Protein AF-A0A9E1IFT3-F1 (afdb_monomer_lite)

pLDDT: mean 84.13, std 14.27, range [31.86, 95.88]

Structure (mmCIF, N/CA/C/O backbone):
data_AF-A0A9E1IFT3-F1
#
_entry.id   AF-A0A9E1IFT3-F1
#
loop_
_atom_site.group_PDB
_atom_site.id
_atom_site.type_symbol
_atom_site.label_atom_id
_atom_site.label_alt_id
_atom_site.label_comp_id
_atom_site.label_asym_id
_atom_site.label_entity_id
_atom_site.label_seq_id
_atom_site.pdbx_PDB_ins_code
_atom_site.Cartn_x
_atom_site.Cartn_y
_atom_site.Cartn_z
_atom_site.occupancy
_atom_site.B_iso_or_equiv
_atom_site.auth_seq_id
_atom_site.auth_comp_id
_atom_site.auth_asym_id
_atom_site.auth_atom_id
_atom_site.pdbx_PDB_model_num
ATOM 1 N N . MET A 1 1 ? 6.266 1.653 43.279 1.00 33.59 1 MET A N 1
ATOM 2 C CA . MET A 1 1 ? 5.286 0.572 43.047 1.00 33.59 1 MET A CA 1
ATOM 3 C C . MET A 1 1 ? 4.123 1.200 42.309 1.00 33.59 1 MET A C 1
ATOM 5 O O . MET A 1 1 ? 3.286 1.816 42.952 1.00 33.59 1 MET A O 1
ATOM 9 N N . PHE A 1 2 ? 4.155 1.178 40.978 1.00 32.19 2 PHE A N 1
ATOM 10 C CA . PHE A 1 2 ? 3.058 1.695 40.165 1.00 32.19 2 PHE A CA 1
ATOM 11 C C . PHE A 1 2 ? 2.072 0.564 39.882 1.00 32.19 2 PHE A C 1
ATOM 13 O O . PHE A 1 2 ? 2.479 -0.567 39.620 1.00 32.19 2 PHE A O 1
ATOM 20 N N . SER A 1 3 ? 0.795 0.900 40.053 1.00 34.66 3 SER A N 1
ATOM 21 C CA . SER A 1 3 ? -0.376 0.045 39.916 1.00 34.66 3 SER A CA 1
ATOM 22 C C . SER A 1 3 ? -0.364 -0.760 38.627 1.00 34.66 3 SER A C 1
ATOM 24 O O . SER A 1 3 ? -0.203 -0.205 37.544 1.00 34.66 3 SER A O 1
ATOM 26 N N . GLY A 1 4 ? -0.622 -2.060 38.761 1.00 37.59 4 GLY A N 1
ATOM 27 C CA . GLY A 1 4 ? -1.009 -2.906 37.646 1.00 37.59 4 GLY A CA 1
ATOM 28 C C . GLY A 1 4 ? -2.336 -2.422 37.071 1.00 37.59 4 GLY A C 1
ATOM 29 O O . GLY A 1 4 ? -3.370 -2.502 37.737 1.00 37.59 4 GLY A O 1
ATOM 30 N N . CYS A 1 5 ? -2.292 -1.924 35.839 1.00 31.86 5 CYS A N 1
ATOM 31 C CA . CYS A 1 5 ? -3.477 -1.737 35.022 1.00 31.86 5 CYS A CA 1
ATOM 32 C C . CYS A 1 5 ? -3.976 -3.132 34.626 1.00 31.86 5 CYS A C 1
ATOM 34 O O . CYS A 1 5 ? -3.401 -3.800 33.769 1.00 31.86 5 CYS A O 1
ATOM 36 N N . CYS A 1 6 ? -5.003 -3.614 35.323 1.00 35.75 6 CYS A N 1
ATOM 37 C CA . CYS A 1 6 ? -5.762 -4.775 34.888 1.00 35.75 6 CYS A CA 1
ATOM 38 C C . CYS A 1 6 ? -6.590 -4.357 33.670 1.00 35.75 6 CYS A C 1
ATOM 40 O O . CYS A 1 6 ? -7.668 -3.793 33.833 1.00 35.75 6 CYS A O 1
ATOM 42 N N . LEU A 1 7 ? -6.086 -4.642 32.467 1.00 37.75 7 LEU A N 1
ATOM 43 C CA . LEU A 1 7 ? -6.897 -4.726 31.253 1.00 37.75 7 LEU A CA 1
ATOM 44 C C . LEU A 1 7 ? -7.881 -5.886 31.438 1.00 37.75 7 LEU A C 1
ATOM 46 O O . LEU A 1 7 ? -7.580 -7.051 31.165 1.00 37.75 7 LEU A O 1
ATOM 50 N N . ALA A 1 8 ? -9.041 -5.578 32.010 1.00 39.09 8 ALA A N 1
ATOM 51 C CA . ALA A 1 8 ? -10.154 -6.501 32.057 1.00 39.09 8 ALA A CA 1
ATOM 52 C C . ALA A 1 8 ? -10.647 -6.684 30.620 1.00 39.09 8 ALA A C 1
ATOM 54 O O . ALA A 1 8 ? -11.248 -5.785 30.048 1.00 39.09 8 ALA A O 1
ATOM 55 N N . LYS A 1 9 ? -10.373 -7.852 30.031 1.00 39.75 9 LYS A N 1
ATOM 56 C CA . LYS A 1 9 ? -10.946 -8.274 28.748 1.00 39.75 9 LYS A CA 1
ATOM 57 C C . LYS A 1 9 ? -12.473 -8.239 28.859 1.00 39.75 9 LYS A C 1
ATOM 59 O O . LYS A 1 9 ? -13.077 -9.171 29.391 1.00 39.75 9 LYS A O 1
ATOM 64 N N . LEU A 1 10 ? -13.084 -7.148 28.405 1.00 43.78 10 LEU A N 1
ATOM 65 C CA . LEU A 1 10 ? -14.526 -7.055 28.232 1.00 43.78 10 LEU A CA 1
ATOM 66 C C . LEU A 1 10 ? -14.975 -8.114 27.208 1.00 43.78 10 LEU A C 1
ATOM 68 O O . LEU A 1 10 ? -14.239 -8.414 26.262 1.00 43.78 10 LEU A O 1
ATOM 72 N N . PRO A 1 11 ? -16.157 -8.727 27.389 1.00 46.19 11 PRO A N 1
ATOM 73 C CA . PRO A 1 11 ? -16.725 -9.605 26.378 1.00 46.19 11 PRO A CA 1
ATOM 74 C C . PRO A 1 11 ? -16.960 -8.798 25.093 1.00 46.19 11 PRO A C 1
ATOM 76 O O . PRO A 1 11 ? -17.582 -7.740 25.139 1.00 46.19 11 PRO A O 1
ATOM 79 N N . LEU A 1 12 ? -16.493 -9.329 23.956 1.00 52.44 12 LEU A N 1
ATOM 80 C CA . LEU A 1 12 ? -16.569 -8.738 22.603 1.00 52.44 12 LEU A CA 1
ATOM 81 C C . LEU A 1 12 ? -17.977 -8.267 22.166 1.00 52.44 12 LEU A C 1
ATOM 83 O O . LEU A 1 12 ? -18.098 -7.600 21.148 1.00 52.44 12 LEU A O 1
ATOM 87 N N . ASP A 1 13 ? -19.024 -8.606 22.919 1.00 54.44 13 ASP A N 1
ATOM 88 C CA . ASP A 1 13 ? -20.430 -8.258 22.673 1.00 54.44 13 ASP A CA 1
ATOM 89 C C . ASP A 1 13 ? -20.820 -6.840 23.158 1.00 54.44 13 ASP A C 1
ATOM 91 O O . ASP A 1 13 ? -21.903 -6.359 22.850 1.00 54.44 13 ASP A O 1
ATOM 95 N N . GLN A 1 14 ? -19.967 -6.145 23.929 1.00 62.94 14 GLN A N 1
ATOM 96 C CA 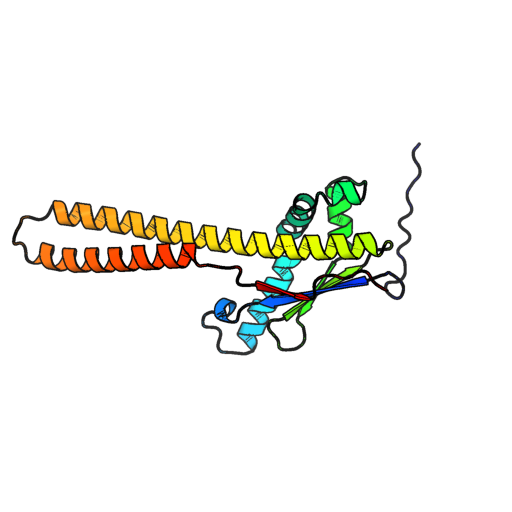. GLN A 1 14 ? -20.295 -4.808 24.475 1.00 62.94 14 GLN A CA 1
ATOM 97 C C . GLN A 1 14 ? -19.254 -3.717 24.210 1.00 62.94 14 GLN A C 1
ATOM 99 O O . GLN A 1 14 ? -19.448 -2.575 24.628 1.00 62.94 14 GLN A O 1
ATOM 104 N N . THR A 1 15 ? -18.153 -4.033 23.534 1.00 76.31 15 THR A N 1
ATOM 105 C CA . THR A 1 15 ? -17.130 -3.032 23.228 1.00 76.31 15 THR A CA 1
ATOM 106 C C . THR A 1 15 ? -17.607 -2.146 22.074 1.00 76.31 15 THR A C 1
ATOM 108 O O . THR A 1 15 ? -18.023 -2.689 21.047 1.00 76.31 15 THR A O 1
ATOM 111 N N . PRO A 1 16 ? -17.553 -0.807 22.194 1.00 83.25 16 PRO A N 1
ATOM 112 C CA . PRO A 1 16 ? -17.806 0.080 21.068 1.00 83.25 16 PRO A CA 1
ATOM 113 C C . PRO A 1 16 ? -16.926 -0.294 19.872 1.00 83.25 16 PRO A C 1
ATOM 115 O O . PRO A 1 16 ? -15.722 -0.526 20.009 1.00 83.25 16 PRO A O 1
ATOM 118 N N . VAL A 1 17 ? -17.540 -0.360 18.691 1.00 88.12 17 VAL A N 1
ATOM 119 C CA . VAL A 1 17 ? -16.846 -0.672 17.440 1.00 88.12 17 VAL A CA 1
ATOM 120 C C . VAL A 1 17 ? -17.022 0.460 16.447 1.00 88.12 17 VAL A C 1
ATOM 122 O O . VAL A 1 17 ? -18.143 0.883 16.168 1.00 88.12 17 VAL A O 1
ATOM 125 N N . SER A 1 18 ? -15.912 0.926 15.887 1.00 91.06 18 SER A N 1
ATOM 126 C CA . SER A 1 18 ? -15.924 1.788 14.710 1.00 91.06 18 SER A CA 1
ATOM 127 C C . SER A 1 18 ? -15.601 0.948 13.480 1.00 91.06 18 SER A C 1
ATOM 129 O O . SER A 1 18 ? -14.767 0.044 13.547 1.00 91.06 18 SER A O 1
ATOM 131 N N . GLN A 1 19 ? -16.281 1.208 12.365 1.00 92.38 19 GLN A N 1
ATOM 132 C CA . GLN A 1 19 ? -16.095 0.448 11.133 1.00 92.38 19 GLN A CA 1
ATOM 133 C C . GLN A 1 19 ? -15.964 1.365 9.926 1.00 92.38 19 GLN A C 1
ATOM 135 O O . GLN A 1 19 ? -16.662 2.371 9.838 1.00 92.38 19 GLN A O 1
ATOM 140 N N . GLY A 1 20 ? -15.116 0.964 8.987 1.00 92.00 20 GLY A N 1
ATOM 141 C CA . GLY A 1 20 ? -14.991 1.572 7.673 1.00 92.00 20 GLY A CA 1
ATOM 142 C C . GLY A 1 20 ? -14.965 0.517 6.573 1.00 92.00 20 GLY A C 1
ATOM 143 O O . GLY A 1 20 ? -14.781 -0.680 6.822 1.00 92.00 20 GLY A O 1
ATOM 144 N N . ILE A 1 21 ? -15.151 0.967 5.338 1.00 92.38 21 ILE A N 1
ATOM 145 C CA . ILE A 1 21 ? -15.098 0.126 4.144 1.00 92.38 21 ILE A CA 1
ATOM 146 C C . ILE A 1 21 ? -14.148 0.763 3.143 1.00 92.38 21 ILE A C 1
ATOM 148 O O . ILE A 1 21 ? -14.300 1.934 2.784 1.00 92.38 21 ILE A O 1
ATOM 152 N N . ILE A 1 22 ? -13.206 -0.032 2.644 1.00 92.25 22 ILE A N 1
ATOM 153 C CA . ILE A 1 22 ? -12.418 0.306 1.459 1.00 92.25 22 ILE A CA 1
ATOM 154 C C . ILE A 1 22 ? -12.851 -0.550 0.283 1.00 92.25 22 ILE A C 1
ATOM 156 O O . ILE A 1 22 ? -13.306 -1.676 0.462 1.00 92.25 22 ILE A O 1
ATOM 160 N N . VAL A 1 23 ? -12.670 -0.027 -0.921 1.00 90.94 23 VAL A N 1
ATOM 161 C CA . VAL A 1 23 ? -12.822 -0.785 -2.161 1.00 90.94 23 VAL A CA 1
ATOM 162 C C . VAL A 1 23 ? -11.548 -0.702 -2.966 1.00 90.94 23 VAL A C 1
ATOM 164 O O . VAL A 1 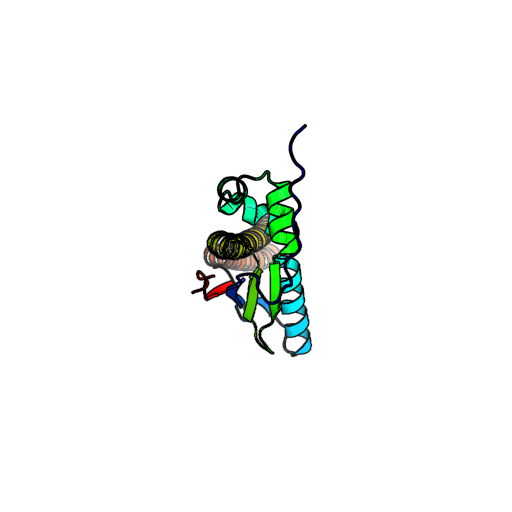23 ? -11.020 0.390 -3.186 1.00 90.94 23 VAL A O 1
ATOM 167 N N . LEU A 1 24 ? -11.090 -1.869 -3.408 1.00 87.50 24 LEU A N 1
ATOM 168 C CA . LEU A 1 24 ? -9.995 -2.004 -4.353 1.00 87.50 24 LEU A CA 1
ATOM 169 C C . LEU A 1 24 ? -10.499 -1.707 -5.766 1.00 87.50 24 LEU A C 1
ATOM 171 O O . LEU A 1 24 ? -11.609 -2.091 -6.148 1.00 87.50 24 LEU A O 1
ATOM 175 N N . ASP A 1 25 ? -9.679 -1.022 -6.549 1.00 83.88 25 ASP A N 1
ATOM 176 C CA . ASP A 1 25 ? -9.926 -0.830 -7.969 1.00 83.88 25 ASP A CA 1
ATOM 177 C C . ASP A 1 25 ? -9.841 -2.191 -8.686 1.00 83.88 25 ASP A C 1
ATOM 179 O O . ASP A 1 25 ? -8.920 -2.969 -8.418 1.00 83.88 25 ASP A O 1
ATOM 183 N N . PRO A 1 26 ? -10.753 -2.507 -9.621 1.00 78.94 26 PRO A N 1
ATOM 184 C CA . PRO A 1 26 ? -10.639 -3.693 -10.464 1.00 78.94 26 PRO A CA 1
ATOM 185 C C . PRO A 1 26 ? -9.277 -3.860 -11.149 1.00 78.94 26 PRO A C 1
ATOM 187 O O . PRO A 1 26 ? -8.890 -4.988 -11.437 1.00 78.94 26 PRO A O 1
ATOM 190 N N . GLN A 1 27 ? -8.517 -2.785 -11.385 1.00 74.12 27 GLN A N 1
ATOM 191 C CA . GLN A 1 27 ? -7.160 -2.886 -11.934 1.00 74.12 27 GLN A CA 1
ATOM 192 C C . GLN A 1 27 ? -6.192 -3.687 -11.051 1.00 74.12 27 GLN A C 1
ATOM 194 O O . GLN A 1 27 ? -5.240 -4.266 -11.573 1.00 74.12 27 GLN A O 1
ATOM 199 N N . VAL A 1 28 ? -6.450 -3.788 -9.743 1.00 74.38 28 VAL A N 1
ATOM 200 C CA . VAL A 1 28 ? -5.661 -4.615 -8.812 1.00 74.38 28 VAL A CA 1
ATOM 201 C C . VAL A 1 28 ? -5.756 -6.103 -9.158 1.00 74.38 28 VAL A C 1
ATOM 203 O O . VAL A 1 28 ? -4.838 -6.868 -8.875 1.00 74.38 28 VAL A O 1
ATOM 206 N N . LEU A 1 29 ? -6.831 -6.519 -9.831 1.00 69.69 29 LEU A N 1
ATOM 207 C CA . LEU A 1 29 ? -7.002 -7.895 -10.289 1.00 69.69 29 LEU A CA 1
ATOM 208 C C . LEU A 1 29 ? -6.067 -8.252 -11.453 1.00 69.69 29 LEU A C 1
ATOM 210 O O . LEU A 1 29 ? -5.820 -9.432 -11.692 1.00 69.69 29 LEU A O 1
ATOM 214 N N . GLY A 1 30 ? -5.513 -7.272 -12.176 1.00 71.50 30 GLY A N 1
ATOM 215 C CA . GLY A 1 30 ? -4.668 -7.527 -13.343 1.00 71.50 30 GLY A CA 1
ATOM 216 C C . GLY A 1 30 ? -5.348 -8.472 -14.344 1.00 71.50 30 GLY A C 1
ATOM 217 O O . GLY A 1 30 ? -6.404 -8.161 -14.886 1.00 71.50 30 GLY A O 1
ATOM 218 N N . ASN A 1 31 ? -4.750 -9.649 -14.563 1.00 63.22 31 ASN A N 1
ATOM 219 C CA . ASN A 1 31 ? -5.275 -10.690 -15.460 1.00 63.22 31 ASN A CA 1
ATOM 220 C C . ASN A 1 31 ? -6.125 -11.759 -14.743 1.00 63.22 31 ASN A C 1
ATOM 222 O O . ASN A 1 31 ? -6.461 -12.785 -15.345 1.00 63.22 31 ASN A O 1
ATOM 226 N N . ALA A 1 32 ? -6.435 -11.575 -13.457 1.00 64.12 32 ALA A N 1
ATOM 227 C CA . ALA A 1 32 ? -7.301 -12.475 -12.708 1.00 64.12 32 ALA A CA 1
ATOM 228 C C . ALA A 1 32 ? -8.708 -12.457 -13.321 1.00 64.12 32 ALA A C 1
ATOM 230 O O . ALA A 1 32 ? -9.428 -11.466 -13.254 1.00 64.12 32 ALA A O 1
ATOM 231 N N . THR A 1 33 ? -9.080 -13.566 -13.957 1.00 64.00 33 THR A N 1
ATOM 232 C CA . THR A 1 33 ? -10.365 -13.733 -14.659 1.00 64.00 33 THR A CA 1
ATOM 233 C C . THR A 1 33 ? -11.269 -14.775 -14.003 1.00 64.00 33 THR A C 1
ATOM 235 O O . THR A 1 33 ? -12.402 -14.956 -14.440 1.00 64.00 33 THR A O 1
ATOM 238 N N . SER A 1 34 ? -10.790 -15.460 -12.959 1.00 76.44 34 SER A N 1
ATOM 239 C CA . SER A 1 34 ? -11.564 -16.430 -12.183 1.00 76.44 34 SER A CA 1
ATOM 240 C C . SER A 1 34 ? -11.910 -15.883 -10.799 1.00 76.44 34 SER A C 1
ATOM 242 O O . SER A 1 34 ? -11.096 -15.182 -10.198 1.00 76.44 34 SER A O 1
ATOM 244 N N . ASP A 1 35 ? -13.072 -16.274 -10.265 1.00 76.25 35 ASP A N 1
ATOM 245 C CA . ASP A 1 35 ? -13.485 -15.948 -8.886 1.00 76.25 35 ASP A CA 1
ATOM 246 C C . ASP A 1 35 ? -12.399 -16.313 -7.870 1.00 76.25 35 ASP A C 1
ATOM 248 O O . ASP A 1 35 ? -12.003 -15.495 -7.050 1.00 76.25 35 ASP A O 1
ATOM 252 N N . SER A 1 36 ? -11.794 -17.494 -8.021 1.00 79.69 36 SER A N 1
ATOM 253 C CA . SER A 1 36 ? -10.718 -17.950 -7.138 1.00 79.69 36 SER A CA 1
ATOM 254 C C . SER A 1 36 ? -9.496 -17.026 -7.116 1.00 79.69 36 SER A C 1
ATOM 256 O O . SER A 1 36 ? -8.741 -17.025 -6.152 1.00 79.69 36 SER A O 1
ATOM 258 N N . ALA A 1 37 ? -9.238 -16.286 -8.197 1.00 80.75 37 ALA A N 1
ATOM 259 C CA . ALA A 1 37 ? -8.119 -15.355 -8.257 1.00 80.75 37 ALA A CA 1
ATOM 260 C C . ALA A 1 37 ? -8.471 -14.019 -7.586 1.00 80.75 37 ALA A C 1
ATOM 262 O O . ALA A 1 37 ? -7.604 -13.412 -6.962 1.00 80.75 37 ALA A O 1
ATOM 263 N N . VAL A 1 38 ? -9.740 -13.602 -7.652 1.00 82.69 38 VAL A N 1
ATOM 264 C CA . VAL A 1 38 ? -10.256 -12.465 -6.877 1.00 82.69 38 VAL A CA 1
ATOM 265 C C . VAL A 1 38 ? -10.138 -12.755 -5.381 1.00 82.69 38 VAL A C 1
ATOM 267 O O . VAL A 1 38 ? -9.633 -11.910 -4.644 1.00 82.69 38 VAL A O 1
ATOM 270 N N . ASP A 1 39 ? -10.522 -13.959 -4.951 1.00 85.81 39 ASP A N 1
ATOM 271 C CA . ASP A 1 39 ? -10.439 -14.387 -3.550 1.00 85.81 39 ASP A CA 1
ATOM 272 C C . ASP A 1 39 ? -9.009 -14.268 -3.013 1.00 85.81 39 ASP A C 1
ATOM 274 O O . ASP A 1 39 ? -8.774 -13.610 -2.003 1.00 85.81 39 ASP A O 1
ATOM 278 N N . VAL A 1 40 ? -8.037 -14.824 -3.743 1.00 86.81 40 VAL A N 1
ATOM 279 C CA . VAL A 1 40 ? -6.616 -14.799 -3.359 1.00 86.81 40 VAL A CA 1
ATOM 280 C C . VAL A 1 40 ? -6.083 -13.372 -3.241 1.00 86.81 40 VAL A C 1
ATOM 282 O O . VAL A 1 40 ? -5.335 -13.069 -2.308 1.00 86.81 40 VAL A O 1
ATOM 285 N N . VAL A 1 41 ? -6.454 -12.485 -4.169 1.00 86.50 41 VAL A N 1
ATOM 286 C CA . VAL A 1 41 ? -6.039 -11.077 -4.116 1.00 86.50 41 VAL A CA 1
ATOM 287 C C . VAL A 1 41 ? -6.617 -10.413 -2.873 1.00 86.50 41 VAL A C 1
ATOM 289 O O . VAL A 1 41 ? -5.863 -9.851 -2.084 1.00 86.50 41 VAL A O 1
ATOM 292 N N . VAL A 1 42 ? -7.927 -10.517 -2.641 1.00 89.19 42 VAL A N 1
ATOM 293 C CA . VAL A 1 42 ? -8.559 -9.850 -1.495 1.00 89.19 42 VAL A CA 1
ATOM 294 C C . VAL A 1 42 ? -8.056 -10.413 -0.164 1.00 89.19 42 VAL A C 1
ATOM 296 O O . VAL A 1 42 ? -7.790 -9.642 0.754 1.00 89.19 42 VAL A O 1
ATOM 299 N N . GLU A 1 43 ? -7.863 -11.728 -0.045 1.00 90.06 43 GLU A N 1
ATOM 300 C CA . GLU A 1 43 ? -7.283 -12.347 1.155 1.00 90.06 43 GLU A CA 1
ATOM 301 C C . GLU A 1 43 ? -5.858 -11.856 1.425 1.00 90.06 43 GLU A C 1
ATOM 303 O O . GLU A 1 43 ? -5.500 -11.575 2.573 1.00 90.06 43 GLU A O 1
ATOM 308 N N . THR A 1 44 ? -5.060 -11.695 0.368 1.00 91.69 44 THR A N 1
ATOM 309 C CA . THR A 1 44 ? -3.717 -11.117 0.477 1.00 91.69 44 THR A CA 1
ATOM 310 C C . THR A 1 44 ? -3.796 -9.685 0.998 1.00 91.69 44 THR A C 1
ATOM 312 O O . THR A 1 44 ? -3.074 -9.336 1.926 1.00 91.69 44 THR A O 1
ATOM 315 N N . GLU A 1 45 ? -4.708 -8.866 0.480 1.00 91.69 45 GLU A N 1
ATOM 316 C CA . GLU A 1 45 ? -4.881 -7.473 0.915 1.00 91.69 45 GLU A CA 1
ATOM 317 C C . GLU A 1 45 ? -5.382 -7.358 2.359 1.00 91.69 45 GLU A C 1
ATOM 319 O O . GLU A 1 45 ? -4.903 -6.522 3.129 1.00 91.69 45 GLU A O 1
ATOM 324 N N . VAL A 1 46 ? -6.286 -8.250 2.770 1.00 93.50 46 VAL A N 1
ATOM 325 C CA . VAL A 1 46 ? -6.718 -8.392 4.167 1.00 93.50 46 VAL A CA 1
ATOM 326 C C . VAL A 1 46 ? -5.522 -8.707 5.069 1.00 93.50 46 VAL A C 1
ATOM 328 O O . VAL A 1 46 ? -5.406 -8.127 6.151 1.00 93.50 46 VAL A O 1
ATOM 331 N N . ALA A 1 47 ? -4.615 -9.585 4.630 1.00 92.75 47 ALA A N 1
ATOM 332 C CA . ALA A 1 47 ? -3.400 -9.915 5.369 1.00 92.75 47 ALA A CA 1
ATOM 333 C C . ALA A 1 47 ? -2.400 -8.747 5.407 1.00 92.75 47 ALA A C 1
ATOM 335 O O . ALA A 1 47 ? -1.846 -8.466 6.470 1.00 92.75 47 ALA A O 1
ATOM 336 N N . VAL A 1 48 ? -2.207 -8.028 4.293 1.00 92.81 48 VAL A N 1
ATOM 337 C CA . VAL A 1 48 ? -1.355 -6.826 4.237 1.00 92.81 48 VAL A CA 1
ATOM 338 C C . VAL A 1 48 ? -1.855 -5.777 5.222 1.00 92.81 48 VAL A C 1
ATOM 340 O O . VAL A 1 48 ? -1.057 -5.242 5.986 1.00 92.81 48 VAL A O 1
ATOM 343 N N . MET A 1 49 ? -3.163 -5.528 5.286 1.00 93.69 49 MET A N 1
ATOM 344 C CA . MET A 1 49 ? -3.735 -4.542 6.206 1.00 93.69 49 MET A CA 1
ATOM 345 C C . MET A 1 49 ? -3.487 -4.872 7.687 1.00 93.69 49 MET A C 1
ATOM 347 O O . MET A 1 49 ? -3.387 -3.970 8.513 1.00 93.69 49 MET A O 1
ATOM 351 N N . ARG A 1 50 ? -3.355 -6.159 8.029 1.00 93.88 50 ARG A N 1
ATOM 352 C CA . ARG A 1 50 ? -3.014 -6.621 9.387 1.00 93.88 50 ARG A CA 1
ATOM 353 C C . ARG A 1 50 ? -1.512 -6.785 9.610 1.00 93.88 50 ARG A C 1
ATOM 355 O O . ARG A 1 50 ? -1.109 -7.237 10.681 1.00 93.88 50 ARG A O 1
ATOM 362 N N . SER A 1 51 ? -0.690 -6.486 8.607 1.00 95.88 51 SER A N 1
ATOM 363 C CA . SER A 1 51 ? 0.758 -6.618 8.720 1.00 95.88 51 SER A CA 1
ATOM 364 C C . SER A 1 51 ? 1.319 -5.618 9.723 1.00 95.88 51 SER A C 1
ATOM 366 O O . SER A 1 51 ? 0.816 -4.506 9.877 1.00 95.88 51 SER A O 1
ATOM 368 N N . GLU A 1 52 ? 2.414 -6.005 10.372 1.00 94.75 52 GLU A N 1
ATOM 369 C CA . GLU A 1 52 ? 3.113 -5.137 11.317 1.00 94.75 52 GLU A CA 1
ATOM 370 C C . GLU A 1 52 ? 3.497 -3.792 10.686 1.00 94.75 52 GLU A C 1
ATOM 372 O O . GLU A 1 52 ? 3.379 -2.756 11.335 1.00 94.75 52 GLU A O 1
ATOM 377 N N . THR A 1 53 ? 3.882 -3.795 9.407 1.00 93.88 53 THR A N 1
ATOM 378 C CA . THR A 1 53 ? 4.224 -2.585 8.654 1.00 93.88 53 THR A CA 1
ATOM 379 C C . THR A 1 53 ? 3.063 -1.593 8.611 1.00 93.88 53 THR A C 1
ATOM 381 O O . THR A 1 53 ? 3.248 -0.458 9.040 1.00 93.88 53 THR A O 1
ATOM 384 N N . VAL A 1 54 ? 1.862 -2.019 8.192 1.00 94.31 54 VAL A N 1
ATOM 385 C CA . VAL A 1 54 ? 0.680 -1.133 8.136 1.00 94.31 54 VAL A CA 1
ATOM 386 C C . VAL A 1 54 ? 0.328 -0.609 9.525 1.00 94.31 54 VAL A C 1
ATOM 388 O O . VAL A 1 54 ? 0.032 0.573 9.685 1.00 94.31 54 VAL A O 1
ATOM 391 N N . LEU A 1 55 ? 0.349 -1.472 10.544 1.00 95.25 55 LEU A N 1
ATOM 392 C CA . LEU A 1 55 ? -0.036 -1.068 11.897 1.00 95.25 55 LEU A CA 1
ATOM 393 C C . LEU A 1 55 ? 0.953 -0.066 12.494 1.00 95.25 55 LEU A C 1
ATOM 395 O O . LEU A 1 55 ? 0.530 0.903 13.116 1.00 95.25 55 LEU A O 1
ATOM 399 N N . ARG A 1 56 ? 2.259 -0.250 12.278 1.00 94.38 56 ARG A N 1
ATOM 400 C CA . ARG A 1 56 ? 3.274 0.709 12.735 1.00 94.38 56 ARG A CA 1
ATOM 401 C C . ARG A 1 56 ? 3.191 2.033 11.983 1.00 94.38 56 ARG A C 1
ATOM 403 O O . ARG A 1 56 ? 3.238 3.088 12.609 1.00 94.38 56 ARG A O 1
ATOM 410 N N . GLU A 1 57 ? 2.979 1.989 10.673 1.00 93.12 57 GLU A N 1
ATOM 411 C CA . GLU A 1 57 ? 2.719 3.177 9.854 1.00 93.12 57 GLU A CA 1
ATOM 412 C C . GLU A 1 57 ? 1.480 3.941 10.364 1.00 93.12 57 GLU A C 1
ATOM 414 O O . GLU A 1 57 ? 1.503 5.165 10.484 1.00 93.12 57 GLU A O 1
ATOM 419 N N . ALA A 1 58 ? 0.417 3.231 10.760 1.00 93.62 58 ALA A N 1
ATOM 420 C CA . ALA A 1 58 ? -0.802 3.823 11.317 1.00 93.62 58 ALA A CA 1
ATOM 421 C C . ALA A 1 58 ? -0.565 4.563 12.639 1.00 93.62 58 ALA A C 1
ATOM 423 O O . ALA A 1 58 ? -1.210 5.584 12.895 1.00 93.62 58 ALA A O 1
ATOM 424 N N . ILE A 1 59 ? 0.368 4.080 13.464 1.00 93.25 59 ILE A N 1
ATOM 425 C CA . ILE A 1 59 ? 0.758 4.759 14.704 1.00 93.25 59 ILE A CA 1
ATOM 426 C C . ILE A 1 59 ? 1.407 6.106 14.378 1.00 93.25 59 ILE A C 1
ATOM 428 O O . ILE A 1 59 ? 1.045 7.117 14.981 1.00 93.25 59 ILE A O 1
ATOM 432 N N . ILE A 1 60 ? 2.296 6.133 13.382 1.00 89.44 60 ILE A N 1
ATOM 433 C CA . ILE A 1 60 ? 3.021 7.336 12.952 1.00 89.44 60 ILE A CA 1
ATOM 434 C C . ILE A 1 60 ? 2.081 8.327 12.252 1.00 89.44 60 ILE A C 1
ATOM 436 O O . ILE A 1 60 ? 2.113 9.519 12.546 1.00 89.44 60 ILE A O 1
ATOM 440 N N . TYR A 1 61 ? 1.208 7.848 11.360 1.00 81.44 61 TYR A N 1
ATOM 441 C CA . TYR A 1 61 ? 0.401 8.682 10.461 1.00 81.44 61 TYR A CA 1
ATOM 442 C C . TYR A 1 61 ? -0.472 9.730 11.178 1.00 81.44 61 TYR A C 1
ATOM 444 O O . TYR A 1 61 ? -0.713 10.810 10.637 1.00 81.44 61 TYR A O 1
ATOM 452 N N . ARG A 1 62 ? -0.945 9.438 12.397 1.00 80.88 62 ARG A N 1
ATOM 453 C CA . ARG A 1 62 ? -1.748 10.369 13.217 1.00 80.88 62 ARG A CA 1
ATOM 454 C C . ARG A 1 62 ? -1.189 10.609 14.619 1.00 80.88 62 ARG A C 1
ATOM 456 O O . ARG A 1 62 ? -1.923 11.127 15.460 1.00 80.88 62 ARG A O 1
ATOM 463 N N . SER A 1 63 ? 0.059 10.218 14.884 1.00 86.06 63 SER A N 1
ATOM 464 C CA . SER A 1 63 ? 0.616 10.192 16.245 1.00 86.06 63 SER A CA 1
ATOM 465 C C . SER A 1 63 ? -0.345 9.501 17.224 1.00 86.06 63 SER A C 1
ATOM 467 O O . SER A 1 63 ? -0.749 10.058 18.247 1.00 86.06 63 SER A O 1
ATOM 469 N N . LEU A 1 64 ? -0.806 8.301 16.857 1.00 86.44 64 LEU A N 1
ATOM 470 C CA . LEU A 1 64 ? -1.851 7.583 17.593 1.00 86.44 64 LEU A CA 1
ATOM 471 C C . LEU A 1 64 ? -1.424 7.302 19.040 1.00 86.44 64 LEU A C 1
ATOM 473 O O . LEU A 1 64 ? -2.236 7.388 19.955 1.00 86.44 64 LEU A O 1
ATOM 477 N N . ASN A 1 65 ? -0.141 7.013 19.240 1.00 87.81 65 ASN A N 1
ATOM 478 C CA . ASN A 1 65 ? 0.484 6.836 20.547 1.00 87.81 65 ASN A CA 1
ATOM 479 C C . ASN A 1 65 ? 0.276 8.053 21.471 1.00 87.81 65 ASN A C 1
ATOM 481 O O . ASN A 1 65 ? -0.061 7.880 22.641 1.00 87.81 65 ASN A O 1
ATOM 485 N N . GLU A 1 66 ? 0.384 9.277 20.946 1.00 87.69 66 GLU A N 1
ATOM 486 C CA . GLU A 1 66 ? 0.148 10.506 21.716 1.00 87.69 66 GLU A CA 1
ATOM 487 C C . GLU A 1 66 ? -1.322 10.654 22.122 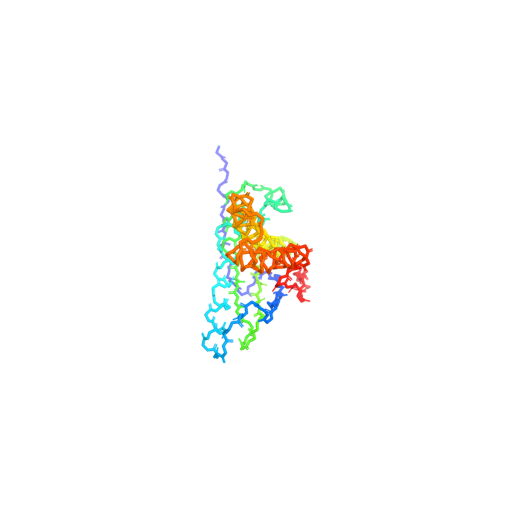1.00 87.69 66 GLU A C 1
ATOM 489 O O . GLU A 1 66 ? -1.606 10.998 23.269 1.00 87.69 66 GLU A O 1
ATOM 494 N N . HIS A 1 67 ? -2.257 10.349 21.214 1.00 85.06 67 HIS A N 1
ATOM 495 C CA . HIS A 1 67 ? -3.697 10.380 21.508 1.00 85.06 67 HIS A CA 1
ATOM 496 C C . HIS A 1 67 ? -4.096 9.349 22.564 1.00 85.06 67 HIS A C 1
ATOM 498 O O . HIS A 1 67 ? -4.918 9.629 23.432 1.00 85.06 67 HIS A O 1
ATOM 504 N N . LEU A 1 68 ? -3.496 8.164 22.495 1.00 84.81 68 LEU A N 1
ATOM 505 C CA . LEU A 1 68 ? -3.730 7.070 23.431 1.00 84.81 68 LEU A CA 1
ATOM 506 C C . LEU A 1 68 ? -3.008 7.265 24.775 1.00 84.81 68 LEU A C 1
ATOM 508 O O . LEU A 1 68 ? -3.334 6.589 25.750 1.00 84.81 68 LEU A O 1
ATOM 512 N N . GLY A 1 69 ? -2.011 8.154 24.839 1.00 89.69 69 GLY A N 1
ATOM 513 C CA . GLY A 1 69 ? -1.159 8.327 26.016 1.00 89.69 69 GLY A CA 1
ATOM 514 C C . GLY A 1 69 ? -0.290 7.102 26.327 1.00 89.69 69 GLY A C 1
ATOM 515 O O . GLY A 1 69 ? 0.016 6.851 27.494 1.00 89.69 69 GLY A O 1
ATOM 516 N N . VAL A 1 70 ? 0.088 6.333 25.301 1.00 91.94 70 VAL A N 1
ATOM 517 C CA . VAL A 1 70 ? 0.909 5.112 25.404 1.00 91.94 70 VAL A CA 1
ATOM 518 C C . VAL A 1 70 ? 2.171 5.235 24.549 1.00 91.94 70 VAL A C 1
ATOM 520 O O . VAL A 1 70 ? 2.303 6.155 23.744 1.00 91.94 70 VAL A O 1
ATOM 523 N N . ASP A 1 71 ? 3.125 4.323 24.731 1.00 92.94 71 ASP A N 1
ATOM 524 C CA . ASP A 1 71 ? 4.269 4.202 23.826 1.00 92.94 71 ASP A CA 1
ATOM 525 C C . ASP A 1 71 ? 3.881 3.489 22.514 1.00 92.94 71 ASP A C 1
ATOM 527 O O . ASP A 1 71 ? 2.749 3.041 22.327 1.00 92.94 71 ASP A O 1
ATOM 531 N N . GLU A 1 72 ? 4.808 3.426 21.557 1.00 90.62 72 GLU A N 1
ATOM 532 C CA . GLU A 1 72 ? 4.541 2.826 20.243 1.00 90.62 72 GLU A CA 1
ATOM 533 C C . GLU A 1 72 ? 4.168 1.341 20.335 1.00 90.62 72 GLU A C 1
ATOM 535 O O . GLU A 1 72 ? 3.279 0.891 19.615 1.00 90.62 72 GLU A O 1
ATOM 540 N N . ASP A 1 73 ? 4.800 0.584 21.233 1.00 93.00 73 ASP A N 1
ATOM 541 C CA . ASP A 1 73 ? 4.508 -0.840 21.399 1.00 93.00 73 ASP A CA 1
ATOM 542 C C . ASP A 1 73 ? 3.123 -1.057 22.029 1.00 93.00 73 ASP A C 1
ATOM 544 O O . ASP A 1 73 ? 2.365 -1.915 21.574 1.00 93.00 73 ASP A O 1
ATOM 548 N N . GLY A 1 74 ? 2.730 -0.224 22.998 1.00 92.19 74 GLY A N 1
ATOM 549 C CA . GLY A 1 74 ? 1.376 -0.225 23.546 1.00 92.19 74 GLY A CA 1
ATOM 550 C C . GLY A 1 74 ? 0.318 0.134 22.500 1.00 92.19 74 GLY A C 1
ATOM 551 O O . GLY A 1 74 ? -0.724 -0.520 22.423 1.00 92.19 74 GLY A O 1
ATOM 552 N N . ALA A 1 75 ? 0.586 1.130 21.649 1.00 92.88 75 ALA A N 1
ATOM 553 C CA . ALA A 1 75 ? -0.304 1.479 20.541 1.00 92.88 75 ALA A CA 1
ATOM 554 C C . ALA A 1 75 ? -0.412 0.335 19.518 1.00 92.88 75 ALA A C 1
ATOM 556 O O . ALA A 1 75 ? -1.504 0.045 19.024 1.00 92.88 75 ALA A O 1
ATOM 557 N N . TYR A 1 76 ? 0.700 -0.348 19.234 1.00 95.06 76 TYR A N 1
ATOM 558 C CA . TYR A 1 76 ? 0.726 -1.518 18.361 1.00 95.06 76 TYR A CA 1
ATOM 559 C C . TYR A 1 76 ? -0.117 -2.666 18.912 1.00 95.06 76 TYR A C 1
ATOM 561 O O . TYR A 1 76 ? -0.904 -3.245 18.166 1.00 95.06 76 TYR A O 1
ATOM 569 N N . ASP A 1 77 ? -0.010 -2.975 20.205 1.00 93.31 77 ASP A N 1
ATOM 570 C CA . ASP A 1 77 ? -0.817 -4.026 20.825 1.00 93.31 77 ASP A CA 1
ATOM 571 C C . ASP A 1 77 ? -2.314 -3.700 20.798 1.00 93.31 77 ASP A C 1
ATOM 573 O O . ASP A 1 77 ? -3.118 -4.576 20.472 1.00 93.31 77 ASP A O 1
ATOM 577 N N . ILE A 1 78 ? -2.691 -2.438 21.040 1.00 92.12 78 ILE A N 1
ATOM 578 C CA . ILE A 1 78 ? -4.083 -1.979 20.916 1.00 92.12 78 ILE A CA 1
ATOM 579 C C . ILE A 1 78 ? -4.601 -2.217 19.495 1.00 92.12 78 ILE A C 1
ATOM 581 O O . ILE A 1 78 ? -5.667 -2.811 19.323 1.00 92.12 78 ILE A O 1
ATOM 585 N N . LEU A 1 79 ? -3.846 -1.799 18.474 1.00 93.94 79 LEU A N 1
ATOM 586 C CA . LEU A 1 79 ? -4.218 -2.024 17.077 1.00 93.94 79 LEU A CA 1
ATOM 587 C C . LEU A 1 79 ? -4.296 -3.517 16.747 1.00 93.94 79 LEU A C 1
ATOM 589 O O . LEU A 1 79 ? -5.279 -3.970 16.169 1.00 93.94 79 LEU A O 1
ATOM 593 N N . ARG A 1 80 ? -3.286 -4.300 17.131 1.00 94.69 80 ARG A N 1
ATOM 594 C CA . ARG A 1 80 ? -3.190 -5.732 16.825 1.00 94.69 80 ARG A CA 1
ATOM 595 C C . ARG A 1 80 ? -4.345 -6.531 17.430 1.00 94.69 80 ARG A C 1
ATOM 597 O O . ARG A 1 80 ? -4.842 -7.452 16.781 1.00 94.69 80 ARG A O 1
ATOM 604 N N . ASP A 1 81 ? -4.748 -6.202 18.655 1.00 93.19 81 ASP A N 1
ATOM 605 C CA . ASP A 1 81 ? -5.803 -6.917 19.378 1.00 93.19 81 ASP A CA 1
ATOM 606 C C . ASP A 1 81 ? -7.214 -6.415 19.028 1.00 93.19 81 ASP A C 1
ATOM 608 O O . ASP A 1 81 ? -8.158 -7.208 19.036 1.00 93.19 81 ASP A O 1
ATOM 612 N N . GLY A 1 82 ? -7.370 -5.124 18.713 1.00 92.06 82 GLY A N 1
ATOM 613 C CA . GLY A 1 82 ? -8.664 -4.500 18.415 1.00 92.06 82 GLY A CA 1
ATOM 614 C C . GLY A 1 82 ? -9.074 -4.513 16.939 1.00 92.06 82 GLY A C 1
ATOM 615 O O . GLY A 1 82 ? -10.260 -4.347 16.642 1.00 92.06 82 GLY A O 1
ATOM 616 N N . LEU A 1 83 ? -8.129 -4.713 16.012 1.00 94.62 83 LEU A N 1
ATOM 617 C CA . LEU A 1 83 ? -8.384 -4.669 14.573 1.00 94.62 83 LEU A CA 1
ATOM 618 C C . LEU A 1 83 ? -8.888 -6.008 14.023 1.00 94.62 83 LEU A C 1
ATOM 620 O O . LEU A 1 83 ? -8.241 -7.055 14.129 1.00 94.62 83 LEU A O 1
ATOM 624 N N . SER A 1 84 ? -10.000 -5.936 13.299 1.00 94.50 84 SER A N 1
ATOM 625 C CA . SER A 1 84 ? -10.519 -7.009 12.460 1.00 94.50 84 SER A CA 1
ATOM 626 C C . SER A 1 84 ? -10.707 -6.513 11.031 1.00 94.50 84 SER A C 1
ATOM 628 O O . SER A 1 84 ? -11.263 -5.440 10.798 1.00 94.50 84 SER A O 1
ATOM 630 N N . THR A 1 85 ? -10.250 -7.299 10.062 1.00 95.00 85 THR A N 1
ATOM 631 C CA . THR A 1 85 ? -10.406 -7.010 8.635 1.00 95.00 85 THR A CA 1
ATOM 632 C C . THR A 1 85 ? -11.013 -8.220 7.944 1.00 95.00 85 THR A C 1
ATOM 634 O O . THR A 1 85 ? -10.668 -9.366 8.237 1.00 95.00 85 THR A O 1
ATOM 637 N N . SER A 1 86 ? -11.971 -7.978 7.056 1.00 94.06 86 SER A N 1
ATOM 638 C CA . SER A 1 86 ? -12.683 -9.044 6.348 1.00 94.06 86 SER A CA 1
ATOM 639 C C . SER A 1 86 ? -13.193 -8.552 5.005 1.00 94.06 86 SER A C 1
ATOM 641 O O . SER A 1 86 ? -13.494 -7.372 4.842 1.00 94.06 86 SER A O 1
ATOM 643 N N . ARG A 1 87 ? -13.308 -9.456 4.037 1.00 93.88 87 ARG A N 1
ATOM 644 C CA . ARG A 1 87 ? -13.977 -9.160 2.772 1.00 93.88 87 ARG A CA 1
ATOM 645 C C . ARG A 1 87 ? -15.480 -8.988 2.997 1.00 93.88 87 ARG A C 1
ATOM 647 O O . ARG A 1 87 ? -16.074 -9.704 3.800 1.00 93.88 87 ARG A O 1
ATOM 654 N N . VAL A 1 88 ? -16.091 -8.050 2.279 1.00 92.62 88 VAL A N 1
ATOM 655 C CA . VAL A 1 88 ? -17.551 -7.925 2.213 1.00 92.62 88 VAL A CA 1
ATOM 656 C C . VAL A 1 88 ? -18.058 -8.817 1.085 1.00 92.62 88 VAL A C 1
ATOM 658 O O . VAL A 1 88 ? -17.897 -8.471 -0.087 1.00 92.62 88 VAL A O 1
ATOM 661 N N . ASP A 1 89 ? -18.668 -9.944 1.447 1.00 86.94 89 ASP A N 1
ATOM 662 C CA . ASP A 1 89 ? -19.270 -10.909 0.518 1.00 86.94 89 ASP A CA 1
ATOM 663 C C . ASP A 1 89 ? -18.314 -11.278 -0.642 1.00 86.94 89 ASP A C 1
ATOM 665 O O . ASP A 1 89 ? -17.104 -11.371 -0.445 1.00 86.94 89 ASP A O 1
ATOM 669 N N . ASP A 1 90 ? -18.829 -11.438 -1.864 1.00 84.19 90 ASP A N 1
ATOM 670 C CA . ASP A 1 90 ? -18.035 -11.710 -3.071 1.00 84.19 90 ASP A CA 1
ATOM 671 C C . ASP A 1 90 ? -17.605 -10.418 -3.792 1.00 84.19 90 ASP A C 1
ATOM 673 O O . ASP A 1 90 ? -17.651 -10.311 -5.016 1.00 84.19 90 ASP A O 1
ATOM 677 N N . SER A 1 91 ? -17.181 -9.390 -3.051 1.00 88.62 91 SER A N 1
ATOM 678 C CA . SER A 1 91 ? -16.807 -8.087 -3.632 1.00 88.62 91 SER A CA 1
ATOM 679 C C . SER A 1 91 ? -15.326 -7.736 -3.460 1.00 88.62 91 SER A C 1
ATOM 681 O O . SER A 1 91 ? -14.598 -8.387 -2.721 1.00 88.62 91 SER A O 1
ATOM 683 N N . LEU A 1 92 ? -14.871 -6.667 -4.118 1.00 89.19 92 LEU A N 1
ATOM 684 C CA . LEU A 1 92 ? -13.550 -6.059 -3.886 1.00 89.19 92 LEU A CA 1
ATOM 685 C C . LEU A 1 92 ? -13.525 -5.124 -2.667 1.00 89.19 92 LEU A C 1
ATOM 687 O O . LEU A 1 92 ? -12.598 -4.326 -2.512 1.00 89.19 92 LEU A O 1
ATOM 691 N N . ALA A 1 93 ? -14.566 -5.170 -1.833 1.00 92.31 93 ALA A N 1
ATOM 692 C CA . ALA A 1 93 ? -14.653 -4.357 -0.640 1.00 92.31 93 ALA A CA 1
ATOM 693 C C . ALA A 1 93 ? -14.081 -5.098 0.571 1.00 92.31 93 ALA A C 1
ATOM 695 O O . ALA A 1 93 ? -14.371 -6.275 0.804 1.00 92.31 93 ALA A O 1
ATOM 696 N N . ILE A 1 94 ? -13.301 -4.378 1.370 1.00 93.62 94 ILE A N 1
ATOM 697 C CA . ILE A 1 94 ? -12.754 -4.852 2.638 1.00 93.62 94 ILE A CA 1
ATOM 698 C C . ILE A 1 94 ? -13.371 -4.006 3.744 1.00 93.62 94 ILE A C 1
ATOM 700 O O . ILE A 1 94 ? -13.262 -2.778 3.750 1.00 93.62 94 ILE A O 1
ATOM 704 N N . ARG A 1 95 ? -14.029 -4.682 4.681 1.00 95.50 95 ARG A N 1
ATOM 705 C CA . ARG A 1 95 ? -14.514 -4.111 5.929 1.00 95.50 95 ARG A CA 1
ATOM 706 C C . ARG A 1 95 ? -13.386 -4.106 6.943 1.00 95.50 95 ARG A C 1
ATOM 708 O O . ARG A 1 95 ? -12.753 -5.135 7.186 1.00 95.50 95 ARG A O 1
ATOM 715 N N . VAL A 1 96 ? -13.204 -2.956 7.569 1.00 94.88 96 VAL A N 1
ATOM 716 C CA . VAL A 1 96 ? -12.232 -2.711 8.630 1.00 94.88 96 VAL A CA 1
ATOM 717 C C . VAL A 1 96 ? -13.013 -2.352 9.877 1.00 94.88 96 VAL A C 1
ATOM 719 O O . VAL A 1 96 ? -13.844 -1.451 9.841 1.00 94.88 96 VAL A O 1
ATOM 722 N N . VAL A 1 97 ? -12.788 -3.079 10.963 1.00 95.00 97 VAL A N 1
ATOM 723 C CA . VAL A 1 97 ? -13.479 -2.883 12.237 1.00 95.00 97 VAL A CA 1
ATOM 724 C C . VAL A 1 97 ? -12.438 -2.724 13.327 1.00 95.00 97 VAL A C 1
ATOM 726 O O . VAL A 1 97 ? -11.528 -3.543 13.437 1.00 95.00 97 VAL A O 1
ATOM 729 N N . MET A 1 98 ? -12.595 -1.688 14.142 1.00 94.69 98 MET A N 1
ATOM 730 C CA . MET A 1 98 ? -11.764 -1.432 15.307 1.00 94.69 98 MET A CA 1
ATOM 731 C C . MET A 1 98 ? -12.627 -1.458 16.563 1.00 94.69 98 MET A C 1
ATOM 733 O O . MET A 1 98 ? -13.556 -0.659 16.695 1.00 94.69 98 MET A O 1
ATOM 737 N N . ALA A 1 99 ? -12.305 -2.363 17.484 1.00 92.50 99 ALA A N 1
ATOM 738 C CA . ALA A 1 99 ? -12.933 -2.441 18.796 1.00 92.50 99 ALA A CA 1
ATOM 739 C C . ALA A 1 99 ? -12.062 -1.744 19.843 1.00 92.50 99 ALA A C 1
ATOM 741 O O . ALA A 1 99 ? -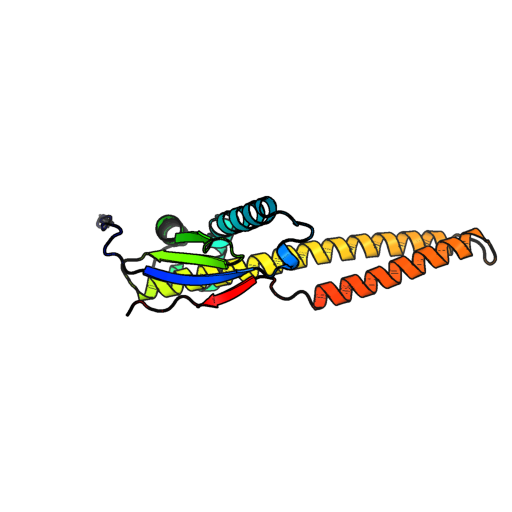10.876 -2.054 19.970 1.00 92.50 99 ALA A O 1
ATOM 742 N N . HIS A 1 100 ? -12.648 -0.828 20.612 1.00 90.69 100 HIS A N 1
ATOM 743 C CA . HIS A 1 100 ? -11.961 -0.182 21.727 1.00 90.69 100 HIS A CA 1
ATOM 744 C C . HIS A 1 100 ? -12.962 0.302 22.782 1.00 90.69 100 HIS A C 1
ATOM 746 O O . HIS A 1 100 ? -14.101 0.626 22.456 1.00 90.69 100 HIS A O 1
ATOM 752 N N . GLU A 1 101 ? -12.545 0.343 24.050 1.00 89.12 101 GLU A N 1
ATOM 753 C CA . GLU A 1 101 ? -13.402 0.774 25.168 1.00 89.12 101 GLU A CA 1
ATOM 754 C C . GLU A 1 101 ? -13.886 2.218 24.994 1.00 89.12 101 GLU A C 1
ATOM 756 O O . GLU A 1 101 ? -15.038 2.539 25.278 1.00 89.12 101 GLU A O 1
ATOM 761 N N . ASP A 1 102 ? -12.996 3.070 24.491 1.00 88.62 102 ASP A N 1
ATOM 762 C CA . ASP A 1 102 ? -13.310 4.432 24.084 1.00 88.62 102 ASP A CA 1
ATOM 763 C C . ASP A 1 102 ? -13.718 4.490 22.592 1.00 88.62 102 ASP A C 1
ATOM 765 O O . ASP A 1 102 ? -12.892 4.160 21.728 1.00 88.62 102 ASP A O 1
ATOM 769 N N . PRO A 1 103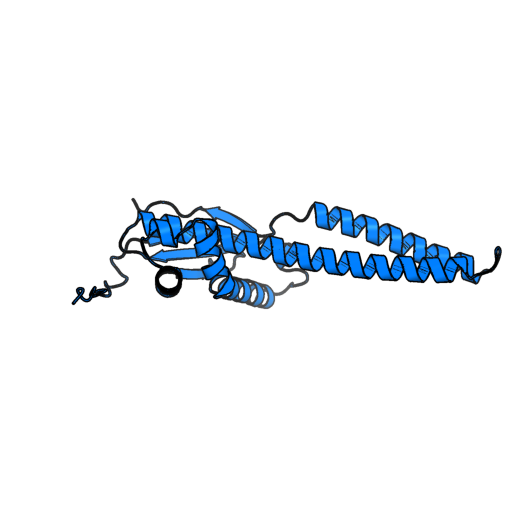 ? -14.956 4.918 22.270 1.00 89.75 103 PRO A N 1
ATOM 770 C CA . PRO A 1 103 ? -15.449 5.030 20.896 1.00 89.75 103 PRO A CA 1
ATOM 771 C C . PRO A 1 103 ? -14.672 6.042 20.044 1.00 89.75 103 PRO A C 1
ATOM 773 O O . PRO A 1 103 ? -14.566 5.854 18.829 1.00 89.75 103 PRO A O 1
ATOM 776 N N . GLU A 1 104 ? -14.126 7.100 20.653 1.00 89.88 104 GLU A N 1
ATOM 777 C CA . GLU A 1 104 ? -13.327 8.099 19.937 1.00 89.88 104 GLU A CA 1
ATOM 778 C C . GLU A 1 104 ? -12.012 7.494 19.461 1.00 89.88 104 GLU A C 1
ATOM 780 O O . GLU A 1 104 ? -11.695 7.521 18.268 1.00 89.88 104 GLU A O 1
ATOM 785 N N . THR A 1 105 ? -11.317 6.823 20.372 1.00 89.50 105 THR A N 1
ATOM 786 C CA . THR A 1 105 ? -10.139 6.025 20.053 1.00 89.50 105 THR A CA 1
ATOM 787 C C . THR A 1 105 ? -10.416 4.984 18.967 1.00 89.50 105 THR A C 1
ATOM 789 O O . THR A 1 105 ? -9.615 4.860 18.041 1.00 89.50 105 THR A O 1
ATOM 792 N N . ALA A 1 106 ? -11.541 4.259 19.028 1.00 91.06 106 ALA A N 1
ATOM 793 C CA . ALA A 1 106 ? -11.887 3.261 18.012 1.00 91.06 106 ALA A CA 1
ATOM 794 C C . ALA A 1 106 ? -11.937 3.878 16.603 1.00 91.06 106 ALA A C 1
ATOM 796 O O . ALA A 1 106 ? -11.355 3.334 15.662 1.00 91.06 106 ALA A O 1
ATOM 797 N N . ALA A 1 107 ? -12.593 5.033 16.458 1.00 91.69 107 ALA A N 1
ATOM 798 C CA . ALA A 1 107 ? -12.708 5.727 15.178 1.00 91.69 107 ALA A CA 1
ATOM 799 C C . ALA A 1 107 ? -11.369 6.300 14.699 1.00 91.69 107 ALA A C 1
ATOM 801 O O . ALA A 1 107 ? -11.039 6.181 13.515 1.00 91.69 107 ALA A O 1
ATOM 802 N N . ILE A 1 108 ? -10.575 6.894 15.595 1.00 92.00 108 ILE A N 1
ATOM 803 C CA . ILE A 1 108 ? -9.251 7.432 15.250 1.00 92.00 108 ILE A CA 1
ATOM 804 C C . ILE A 1 108 ? -8.332 6.299 14.794 1.00 92.00 108 ILE A C 1
ATOM 806 O O . ILE A 1 108 ? -7.777 6.382 13.702 1.00 92.00 108 ILE A O 1
ATOM 810 N N . ALA A 1 109 ? -8.222 5.223 15.575 1.00 92.50 109 ALA A N 1
ATOM 811 C CA . ALA A 1 109 ? -7.389 4.068 15.255 1.00 92.50 109 ALA A CA 1
ATOM 812 C C . ALA A 1 109 ? -7.808 3.408 13.931 1.00 92.50 109 ALA A C 1
ATOM 814 O O . ALA A 1 109 ? -6.960 3.140 13.081 1.00 92.50 109 ALA A O 1
ATOM 815 N N . CYS A 1 110 ? -9.112 3.228 13.706 1.00 94.62 110 CYS A N 1
ATOM 816 C CA . CYS A 1 110 ? -9.636 2.694 12.450 1.00 94.62 110 CYS A CA 1
ATOM 817 C C . CYS A 1 110 ? -9.247 3.572 11.250 1.00 94.62 110 CYS A C 1
ATOM 819 O O . CYS A 1 110 ? -8.683 3.083 10.272 1.00 94.62 110 CYS A O 1
ATOM 821 N N . ASN A 1 111 ? -9.459 4.889 11.342 1.00 94.12 111 ASN A N 1
ATOM 822 C CA . ASN A 1 111 ? -9.080 5.819 10.275 1.00 94.12 111 ASN A CA 1
ATOM 823 C C . ASN A 1 111 ? -7.557 5.924 10.085 1.00 94.12 111 ASN A C 1
ATOM 825 O O . ASN A 1 111 ? -7.103 6.170 8.966 1.00 94.12 111 ASN A O 1
ATOM 829 N N . SER A 1 112 ? -6.762 5.743 11.144 1.00 93.88 112 SER A N 1
ATOM 830 C CA . SER A 1 112 ? -5.301 5.663 11.052 1.00 93.88 112 SER A CA 1
ATOM 831 C C . SER A 1 112 ? -4.865 4.453 10.233 1.00 93.88 112 SER A C 1
ATOM 833 O O . SER A 1 112 ? -4.056 4.608 9.321 1.00 93.88 112 SER A O 1
ATOM 835 N N . VAL A 1 113 ? -5.433 3.273 10.506 1.00 94.94 113 VAL A N 1
ATOM 836 C CA . VAL A 1 113 ? -5.138 2.040 9.754 1.00 94.94 113 VAL A CA 1
ATOM 837 C C . VAL A 1 113 ? -5.535 2.192 8.287 1.00 94.94 113 VAL A C 1
ATOM 839 O O . VAL A 1 113 ? -4.748 1.854 7.405 1.00 94.94 113 VAL A O 1
ATOM 842 N N . LEU A 1 114 ? -6.713 2.762 8.011 1.00 93.94 114 LEU A N 1
ATOM 843 C CA . LEU A 1 114 ? -7.151 3.045 6.641 1.00 93.94 114 LEU A CA 1
ATOM 844 C C . LEU A 1 114 ? -6.173 3.963 5.897 1.00 93.94 114 LEU A C 1
ATOM 846 O O . LEU A 1 114 ? -5.792 3.666 4.766 1.00 93.94 114 LEU A O 1
ATOM 850 N N . GLY A 1 115 ? -5.758 5.065 6.526 1.00 92.19 115 GLY A N 1
ATOM 851 C CA . GLY A 1 115 ? -4.817 6.015 5.929 1.00 92.19 115 GLY A CA 1
ATOM 852 C C . GLY A 1 115 ? -3.442 5.402 5.670 1.00 92.19 115 GLY A C 1
ATOM 853 O O . GLY A 1 115 ? -2.897 5.557 4.580 1.00 92.19 115 GLY A O 1
ATOM 854 N N . ALA A 1 116 ? -2.913 4.655 6.639 1.00 93.31 116 ALA A N 1
ATOM 855 C CA . ALA A 1 116 ? -1.628 3.977 6.518 1.00 93.31 116 ALA A CA 1
ATOM 856 C C . ALA A 1 116 ? -1.619 2.922 5.410 1.00 93.31 116 ALA A C 1
ATOM 858 O O . ALA A 1 116 ? -0.702 2.897 4.594 1.00 93.31 116 ALA A O 1
ATOM 859 N N . TYR A 1 117 ? -2.666 2.096 5.327 1.00 92.50 117 TYR A N 1
ATOM 860 C CA . TYR A 1 117 ? -2.800 1.104 4.261 1.00 92.50 117 TYR A CA 1
ATOM 861 C C . TYR A 1 117 ? -2.803 1.756 2.871 1.00 92.50 117 TYR A C 1
ATOM 863 O O . TYR A 1 117 ? -2.102 1.301 1.965 1.00 92.50 117 TYR A O 1
ATOM 871 N N . LEU A 1 118 ? -3.561 2.846 2.707 1.00 90.44 118 LEU A N 1
ATOM 872 C CA . LEU A 1 118 ? -3.603 3.586 1.449 1.00 90.44 118 LEU A CA 1
ATOM 873 C C . LEU A 1 118 ? -2.241 4.185 1.090 1.00 90.44 118 LEU A C 1
ATOM 875 O O . LEU A 1 118 ? -1.794 4.028 -0.042 1.00 90.44 118 LEU A O 1
ATOM 879 N N . ASN A 1 119 ? -1.554 4.828 2.035 1.00 88.75 119 ASN A N 1
ATOM 880 C CA . ASN A 1 119 ? -0.227 5.387 1.773 1.00 88.75 119 ASN A CA 1
ATOM 881 C C . ASN A 1 119 ? 0.784 4.296 1.407 1.00 88.75 119 ASN A C 1
ATOM 883 O O . ASN A 1 119 ? 1.471 4.420 0.397 1.00 88.75 119 ASN A O 1
ATOM 887 N N . GLN A 1 120 ? 0.812 3.184 2.147 1.00 88.38 120 GLN A N 1
ATOM 888 C CA . GLN A 1 120 ? 1.723 2.080 1.854 1.00 88.38 120 GLN A CA 1
ATOM 889 C C . GLN A 1 120 ? 1.488 1.497 0.451 1.00 88.38 120 GLN A C 1
ATOM 891 O O . GLN A 1 120 ? 2.453 1.149 -0.241 1.00 88.38 120 GLN A O 1
ATOM 896 N N . ARG A 1 121 ? 0.229 1.395 -0.000 1.00 86.06 121 ARG A N 1
ATOM 897 C CA . ARG A 1 121 ? -0.071 0.987 -1.382 1.00 86.06 121 ARG A CA 1
ATOM 898 C C . ARG A 1 121 ? 0.473 1.980 -2.398 1.00 86.06 121 ARG A C 1
ATOM 900 O O . ARG A 1 121 ? 1.108 1.544 -3.360 1.00 86.06 121 ARG A O 1
ATOM 907 N N . MET A 1 122 ? 0.260 3.281 -2.187 1.00 84.06 122 MET A N 1
ATOM 908 C CA . MET A 1 122 ? 0.819 4.312 -3.069 1.00 84.06 122 MET A CA 1
ATOM 909 C C . MET A 1 122 ? 2.334 4.189 -3.164 1.00 84.06 122 MET A C 1
ATOM 911 O O . MET A 1 122 ? 2.866 4.127 -4.269 1.00 84.06 122 MET A O 1
ATOM 915 N N . ASP A 1 123 ? 3.015 4.091 -2.025 1.00 83.44 123 ASP A N 1
ATOM 916 C CA . ASP A 1 123 ? 4.474 4.058 -1.966 1.00 83.44 123 ASP A CA 1
ATOM 917 C C . ASP A 1 123 ? 5.039 2.803 -2.624 1.00 83.44 123 ASP A C 1
ATOM 919 O O . ASP A 1 123 ? 5.988 2.879 -3.404 1.00 83.44 123 ASP A O 1
ATOM 923 N N . THR A 1 124 ? 4.420 1.644 -2.386 1.00 82.62 124 THR A N 1
ATOM 924 C CA . THR A 1 124 ? 4.829 0.380 -3.016 1.00 82.62 124 THR A CA 1
ATOM 925 C C . THR A 1 124 ? 4.683 0.453 -4.536 1.00 82.62 124 THR A C 1
ATOM 927 O O . THR A 1 124 ? 5.575 0.033 -5.278 1.00 82.62 124 THR A O 1
ATOM 930 N N . LYS A 1 125 ? 3.573 1.018 -5.020 1.00 78.50 125 LYS A N 1
ATOM 931 C CA . LYS A 1 125 ? 3.298 1.144 -6.455 1.00 78.50 125 LYS A CA 1
ATOM 932 C C . LYS A 1 125 ? 4.210 2.165 -7.122 1.00 78.50 125 LYS A C 1
ATOM 934 O O . LYS A 1 125 ? 4.725 1.912 -8.214 1.00 78.50 125 LYS A O 1
ATOM 939 N N . LEU A 1 126 ? 4.454 3.288 -6.452 1.00 80.69 126 LEU A N 1
ATOM 940 C CA . LEU A 1 126 ? 5.389 4.306 -6.905 1.00 80.69 126 LEU A CA 1
ATOM 941 C C . LEU A 1 126 ? 6.807 3.734 -6.972 1.00 80.69 126 LEU A C 1
ATOM 943 O O . LEU A 1 126 ? 7.471 3.889 -7.991 1.00 80.69 126 LEU A O 1
ATOM 947 N N . ALA A 1 127 ? 7.250 3.004 -5.946 1.00 82.31 127 ALA A N 1
ATOM 948 C CA . ALA A 1 127 ? 8.562 2.365 -5.925 1.00 82.31 127 ALA A CA 1
ATOM 949 C C . ALA A 1 127 ? 8.735 1.361 -7.076 1.00 82.31 127 ALA A C 1
ATOM 951 O O . ALA A 1 127 ? 9.742 1.411 -7.783 1.00 82.31 127 ALA A O 1
ATOM 952 N N . ALA A 1 128 ? 7.744 0.495 -7.316 1.00 80.50 128 ALA A N 1
ATOM 953 C CA . ALA A 1 128 ? 7.771 -0.450 -8.435 1.00 80.50 128 ALA A CA 1
ATOM 954 C C . ALA A 1 128 ? 7.803 0.267 -9.798 1.00 80.50 128 ALA A C 1
ATOM 956 O O . ALA A 1 128 ? 8.558 -0.120 -10.692 1.00 80.50 128 ALA A O 1
ATOM 957 N N . SER A 1 129 ? 7.033 1.349 -9.942 1.00 80.50 129 SER A N 1
ATOM 958 C CA . SER A 1 129 ? 7.005 2.163 -11.164 1.00 80.50 129 SER A CA 1
ATOM 959 C C . SER A 1 129 ? 8.347 2.856 -11.409 1.00 80.50 129 SER A C 1
ATOM 961 O O . SER A 1 129 ? 8.862 2.830 -12.524 1.00 80.50 129 SER A O 1
ATOM 963 N N . LEU A 1 130 ? 8.961 3.420 -10.365 1.00 83.94 130 LEU A N 1
ATOM 964 C CA . LEU A 1 130 ? 10.283 4.042 -10.443 1.00 83.94 130 LEU A CA 1
ATOM 965 C C . LEU A 1 130 ? 11.374 3.030 -10.813 1.00 83.94 130 LEU A C 1
ATOM 967 O O . LEU A 1 130 ? 12.226 3.342 -11.640 1.00 83.94 130 LEU A O 1
ATOM 971 N N . GLN A 1 131 ? 11.326 1.809 -10.272 1.00 86.00 131 GLN A N 1
ATOM 972 C CA . GLN A 1 131 ? 12.250 0.735 -10.658 1.00 86.00 131 GLN A CA 1
ATOM 973 C C . GLN A 1 131 ? 12.098 0.345 -12.134 1.00 86.00 131 GLN A C 1
ATOM 975 O O . GLN A 1 131 ? 13.097 0.159 -12.829 1.00 86.00 131 GLN A O 1
ATOM 980 N N . ALA A 1 132 ? 10.863 0.245 -12.633 1.00 84.94 132 ALA A N 1
ATOM 981 C CA . ALA A 1 132 ? 10.606 -0.051 -14.041 1.00 84.94 132 ALA A CA 1
ATOM 982 C C . ALA A 1 132 ? 11.116 1.067 -14.967 1.00 84.94 132 ALA A C 1
ATOM 984 O O . ALA A 1 132 ? 11.752 0.781 -15.983 1.00 84.94 132 ALA A O 1
ATOM 985 N N . ILE A 1 133 ? 10.892 2.332 -14.593 1.00 88.00 133 ILE A N 1
ATOM 986 C CA . ILE A 1 133 ? 11.411 3.508 -15.309 1.00 88.00 133 ILE A CA 1
ATOM 987 C C . ILE A 1 133 ? 12.941 3.484 -15.333 1.00 88.00 133 ILE A C 1
ATOM 989 O O . ILE A 1 133 ? 13.526 3.640 -16.401 1.00 88.00 133 ILE A O 1
ATOM 993 N N . GLN A 1 134 ? 13.585 3.220 -14.194 1.00 89.88 134 GLN A N 1
ATOM 994 C CA . GLN A 1 134 ? 15.044 3.135 -14.106 1.00 89.88 134 GLN A CA 1
ATOM 995 C C . GLN A 1 134 ? 15.603 2.030 -15.012 1.00 89.88 134 GLN A C 1
ATOM 997 O O . GLN A 1 134 ? 16.573 2.245 -15.736 1.00 89.88 134 GLN A O 1
ATOM 1002 N N . TRP A 1 135 ? 14.974 0.853 -15.025 1.00 91.19 135 TRP A N 1
ATOM 1003 C CA . TRP A 1 135 ? 15.384 -0.227 -15.921 1.00 91.19 135 TRP A CA 1
ATOM 1004 C C . TRP A 1 135 ? 15.249 0.166 -17.401 1.00 91.19 135 TRP A C 1
ATOM 1006 O O . TRP A 1 135 ? 16.150 -0.118 -18.193 1.00 91.19 135 TRP A O 1
ATOM 1016 N N . LEU A 1 136 ? 14.155 0.841 -17.780 1.00 90.19 136 LEU A N 1
ATOM 1017 C CA . LEU A 1 136 ? 13.950 1.339 -19.146 1.00 90.19 136 LEU A CA 1
ATOM 1018 C C . LEU A 1 136 ? 14.986 2.401 -19.535 1.00 90.19 136 LEU A C 1
ATOM 1020 O O . LEU A 1 136 ? 15.488 2.362 -20.657 1.00 90.19 136 LEU A O 1
ATOM 1024 N N . GLU A 1 137 ? 15.335 3.306 -18.619 1.00 92.81 137 GLU A N 1
ATOM 1025 C CA . GLU A 1 137 ? 16.380 4.318 -18.812 1.00 92.81 137 GLU A CA 1
ATOM 1026 C C . GLU A 1 137 ? 17.734 3.661 -19.114 1.00 92.81 137 GLU A C 1
ATOM 1028 O O . GLU A 1 137 ? 18.367 3.978 -20.121 1.00 92.81 137 GLU A O 1
ATOM 1033 N N . GLU A 1 138 ? 18.130 2.649 -18.333 1.00 93.69 138 GLU A N 1
ATOM 1034 C CA . GLU A 1 138 ? 19.365 1.899 -18.589 1.00 93.69 138 GLU A CA 1
ATOM 1035 C C . GLU A 1 138 ? 19.367 1.205 -19.958 1.00 93.69 138 GLU A C 1
ATOM 1037 O O . GLU A 1 138 ? 20.398 1.159 -20.634 1.00 93.69 138 GLU A O 1
ATOM 1042 N N . GLN A 1 139 ? 18.235 0.630 -20.381 1.00 93.12 139 GLN A N 1
ATOM 1043 C CA . GLN A 1 139 ? 18.136 0.015 -21.709 1.00 93.12 139 GLN A CA 1
ATOM 1044 C C . GLN A 1 139 ? 18.240 1.057 -22.825 1.00 93.12 139 GLN A C 1
ATOM 1046 O O . GLN A 1 139 ? 18.843 0.787 -23.870 1.00 93.12 139 GLN A O 1
ATOM 1051 N N . LEU A 1 140 ? 17.672 2.242 -22.611 1.00 94.12 140 LEU A N 1
ATOM 1052 C CA . LEU A 1 140 ? 17.694 3.338 -23.567 1.00 94.12 140 LEU A CA 1
ATOM 1053 C C . LEU A 1 140 ? 19.115 3.876 -23.755 1.00 94.12 140 LEU A C 1
ATOM 1055 O O . LEU A 1 140 ? 19.563 4.021 -24.894 1.00 94.12 140 LEU A O 1
ATOM 1059 N N . ASP A 1 141 ? 19.855 4.063 -22.663 1.00 94.44 141 ASP A N 1
ATOM 1060 C CA . ASP A 1 141 ? 21.254 4.495 -22.693 1.00 94.44 141 ASP A CA 1
ATOM 1061 C C . ASP A 1 141 ? 22.173 3.473 -23.371 1.00 94.44 141 ASP A C 1
ATOM 1063 O O . ASP A 1 141 ? 23.025 3.842 -24.189 1.00 94.44 141 ASP A O 1
ATOM 1067 N N . ARG A 1 142 ? 21.981 2.176 -23.094 1.00 93.25 142 ARG A N 1
ATOM 1068 C CA . ARG A 1 142 ? 22.725 1.101 -23.775 1.00 93.25 142 ARG A CA 1
ATOM 1069 C C . ARG A 1 142 ? 22.450 1.106 -25.275 1.00 93.25 142 ARG A C 1
ATOM 1071 O O . ARG A 1 142 ? 23.384 1.190 -26.065 1.00 93.25 142 ARG A O 1
ATOM 1078 N N . THR A 1 143 ? 21.174 1.118 -25.661 1.00 91.81 143 THR A N 1
ATOM 1079 C CA . THR A 1 143 ? 20.771 1.109 -27.077 1.00 91.81 143 THR A CA 1
ATOM 1080 C C . THR A 1 143 ? 21.289 2.345 -27.812 1.00 91.81 143 THR A C 1
ATOM 1082 O O . THR A 1 143 ? 21.727 2.247 -28.956 1.00 91.81 143 THR A O 1
ATOM 1085 N N . LYS A 1 144 ? 21.281 3.514 -27.160 1.00 93.00 144 LYS A N 1
ATOM 1086 C CA . LYS A 1 144 ? 21.847 4.750 -27.711 1.00 93.00 144 LYS A CA 1
ATOM 1087 C C . LYS A 1 144 ? 23.351 4.643 -27.937 1.00 93.00 144 LYS A C 1
ATOM 1089 O O . LYS A 1 144 ? 23.831 5.004 -29.007 1.00 93.00 144 LYS A O 1
ATOM 1094 N N . THR A 1 145 ? 24.077 4.121 -26.951 1.00 93.81 145 THR A N 1
ATOM 1095 C CA . THR A 1 145 ? 25.529 3.917 -27.037 1.00 93.81 145 THR A CA 1
ATOM 1096 C C . THR A 1 145 ? 25.884 2.981 -28.193 1.00 93.81 145 THR A C 1
ATOM 1098 O O . THR A 1 145 ? 26.769 3.294 -28.989 1.00 93.81 145 THR A O 1
ATOM 1101 N N . ASP A 1 146 ? 25.152 1.873 -28.333 1.00 90.75 146 ASP A N 1
ATOM 1102 C CA . ASP A 1 146 ? 25.345 0.921 -29.429 1.00 90.75 146 ASP A CA 1
ATOM 1103 C C . ASP A 1 146 ? 25.033 1.564 -30.792 1.00 90.75 146 ASP A C 1
ATOM 1105 O O . ASP A 1 146 ? 25.731 1.331 -31.778 1.00 90.75 146 ASP A O 1
ATOM 1109 N N . LEU A 1 147 ? 24.011 2.422 -30.858 1.00 90.88 147 LEU A N 1
ATOM 1110 C CA . LEU A 1 147 ? 23.629 3.145 -32.071 1.00 90.88 147 LEU A CA 1
ATOM 1111 C C . LEU A 1 147 ? 24.683 4.174 -32.497 1.00 90.88 147 LEU A C 1
ATOM 1113 O O . LEU A 1 147 ? 24.974 4.303 -33.690 1.00 90.88 147 LEU A O 1
ATOM 1117 N N . ASP A 1 148 ? 25.260 4.894 -31.537 1.00 90.69 148 ASP A N 1
ATOM 1118 C CA . ASP A 1 148 ? 26.309 5.887 -31.775 1.00 90.69 148 ASP A CA 1
ATOM 1119 C C . ASP A 1 148 ? 27.632 5.239 -32.215 1.00 90.69 148 ASP A C 1
ATOM 1121 O O . ASP A 1 148 ? 28.386 5.850 -32.976 1.00 90.69 148 ASP A O 1
ATOM 1125 N N . ALA A 1 149 ? 27.886 3.989 -31.813 1.00 91.25 149 ALA A N 1
ATOM 1126 C CA . ALA A 1 149 ? 29.041 3.207 -32.252 1.00 91.25 149 ALA A CA 1
ATOM 1127 C C . ALA A 1 149 ? 28.938 2.721 -33.712 1.00 91.25 149 ALA A C 1
ATOM 1129 O O . ALA A 1 149 ? 29.964 2.438 -34.338 1.00 91.25 149 ALA A O 1
ATOM 1130 N N . LEU A 1 150 ? 27.727 2.632 -34.274 1.00 90.69 150 LEU A N 1
ATOM 1131 C CA . LEU A 1 150 ? 27.519 2.174 -35.648 1.00 90.69 150 LEU A CA 1
ATOM 1132 C C . LEU A 1 150 ? 27.784 3.284 -36.678 1.00 90.69 150 LEU A C 1
ATOM 1134 O O . LEU A 1 150 ? 27.332 4.419 -36.505 1.00 90.69 150 LEU A O 1
ATOM 1138 N N . PRO A 1 151 ? 28.443 2.987 -37.810 1.00 89.12 151 PRO A N 1
ATOM 1139 C CA . PRO A 1 151 ? 28.688 3.974 -38.855 1.00 89.12 151 PRO A CA 1
ATOM 1140 C C . PRO A 1 151 ? 27.392 4.471 -39.520 1.00 89.12 151 PRO A C 1
ATOM 1142 O O . PRO A 1 151 ? 26.371 3.783 -39.600 1.00 89.12 151 PRO A O 1
ATOM 1145 N N . ALA A 1 152 ? 27.427 5.707 -40.021 1.00 83.69 152 ALA A N 1
ATOM 1146 C CA . ALA A 1 152 ? 26.297 6.296 -40.733 1.00 83.69 152 ALA A CA 1
ATOM 1147 C C . ALA A 1 152 ? 26.009 5.531 -42.041 1.00 83.69 152 ALA A C 1
ATOM 1149 O O . ALA A 1 152 ? 26.911 5.308 -42.845 1.00 83.69 152 ALA A O 1
ATOM 1150 N N . GLY A 1 153 ? 24.741 5.166 -42.264 1.00 81.50 153 GLY A N 1
ATOM 1151 C CA . GLY A 1 153 ? 24.296 4.423 -43.452 1.00 81.50 153 GLY A CA 1
ATOM 1152 C C . GLY A 1 153 ? 24.269 2.899 -43.294 1.00 81.50 153 GLY A C 1
ATOM 1153 O O . GLY A 1 153 ? 23.822 2.220 -44.216 1.00 81.50 153 GLY A O 1
ATOM 1154 N N . ASP A 1 154 ? 24.686 2.370 -42.142 1.00 88.88 154 ASP A N 1
ATOM 1155 C CA . ASP A 1 154 ? 24.601 0.942 -41.840 1.00 88.88 154 ASP A CA 1
ATOM 1156 C C . ASP A 1 154 ? 23.126 0.484 -41.704 1.00 88.88 154 ASP A C 1
ATOM 1158 O O . ASP A 1 154 ? 22.349 1.134 -40.988 1.00 88.88 154 ASP A O 1
ATOM 1162 N N . PRO A 1 155 ? 22.692 -0.601 -42.377 1.00 87.75 155 PRO A N 1
ATOM 1163 C CA . PRO A 1 155 ? 21.353 -1.160 -42.184 1.00 87.75 155 PRO A CA 1
ATOM 1164 C C . PRO A 1 155 ? 21.071 -1.575 -40.730 1.00 87.75 155 PRO A C 1
ATOM 1166 O O . PRO A 1 155 ? 19.933 -1.422 -40.275 1.00 87.75 155 PRO A O 1
ATOM 1169 N N . GLU A 1 156 ? 22.077 -2.021 -39.971 1.00 87.81 156 GLU A N 1
ATOM 1170 C CA . GLU A 1 156 ? 21.927 -2.354 -38.548 1.00 87.81 156 GLU A CA 1
ATOM 1171 C C . GLU A 1 156 ? 21.589 -1.110 -37.722 1.00 87.81 156 GLU A C 1
ATOM 1173 O O . GLU A 1 156 ? 20.733 -1.165 -36.837 1.00 87.81 156 GLU A O 1
ATOM 1178 N N . ARG A 1 157 ? 22.149 0.054 -38.080 1.00 90.00 157 ARG A N 1
ATOM 1179 C CA . ARG A 1 157 ? 21.837 1.331 -37.422 1.00 90.00 157 ARG A CA 1
ATOM 1180 C C . ARG A 1 157 ? 20.374 1.713 -37.616 1.00 90.00 157 ARG A C 1
ATOM 1182 O O . ARG A 1 157 ? 19.736 2.178 -36.677 1.00 90.00 157 ARG A O 1
ATOM 1189 N N . GLN A 1 158 ? 19.813 1.488 -38.806 1.00 87.75 158 GLN A N 1
ATOM 1190 C CA . GLN A 1 158 ? 18.393 1.763 -39.069 1.00 87.75 158 GLN A CA 1
ATOM 1191 C C . GLN A 1 158 ? 17.468 0.844 -38.266 1.00 87.75 158 GLN A C 1
ATOM 1193 O O . GLN A 1 158 ? 16.403 1.269 -37.816 1.00 87.75 158 GLN A O 1
ATOM 1198 N N . GLN A 1 159 ? 17.849 -0.422 -38.097 1.00 89.50 159 GLN A N 1
ATOM 1199 C CA . GLN A 1 159 ? 17.084 -1.363 -37.288 1.00 89.50 159 GLN A CA 1
ATOM 1200 C C . GLN A 1 159 ? 17.171 -1.015 -35.800 1.00 89.50 159 GLN A C 1
ATOM 1202 O O . GLN A 1 159 ? 16.140 -0.984 -35.127 1.00 89.50 159 GLN A O 1
ATOM 1207 N N . MET A 1 160 ? 18.366 -0.691 -35.309 1.00 89.75 160 MET A N 1
ATOM 1208 C CA . MET A 1 160 ? 18.581 -0.294 -33.920 1.00 89.75 160 MET A CA 1
ATOM 1209 C C . MET A 1 160 ? 17.889 1.031 -33.591 1.00 89.75 160 MET A C 1
ATOM 1211 O O . MET A 1 160 ? 17.288 1.147 -32.528 1.00 89.75 160 MET A O 1
ATOM 1215 N N . GLN A 1 161 ? 17.857 1.986 -34.528 1.00 91.00 161 GLN A N 1
ATOM 1216 C CA . GLN A 1 161 ? 17.099 3.233 -34.378 1.00 91.00 161 GLN A CA 1
ATOM 1217 C C . GLN A 1 161 ? 15.617 2.960 -34.116 1.00 91.00 161 GLN A C 1
ATOM 1219 O O . GLN A 1 161 ? 15.046 3.530 -33.198 1.00 91.00 161 GLN A O 1
ATOM 1224 N N . LYS A 1 162 ? 15.000 2.022 -34.845 1.00 92.50 162 LYS A N 1
ATOM 1225 C CA . LYS A 1 162 ? 13.593 1.653 -34.609 1.00 92.50 162 LYS A CA 1
ATOM 1226 C C . LYS A 1 162 ? 13.364 1.035 -33.230 1.00 92.50 162 LYS A C 1
ATOM 1228 O O . LYS A 1 162 ? 12.274 1.174 -32.683 1.00 92.50 162 LYS A O 1
ATOM 1233 N N . ILE A 1 163 ? 14.342 0.297 -32.704 1.00 91.62 163 ILE A N 1
ATOM 1234 C CA . ILE A 1 163 ? 14.271 -0.272 -31.351 1.00 91.62 163 ILE A CA 1
ATOM 1235 C C . ILE A 1 163 ? 14.374 0.856 -30.326 1.00 91.62 163 ILE A C 1
ATOM 1237 O O . ILE A 1 163 ? 13.526 0.935 -29.442 1.00 91.62 163 ILE A O 1
ATOM 1241 N N . TYR A 1 164 ? 15.348 1.753 -30.494 1.00 92.06 164 TYR A N 1
ATOM 1242 C CA . TYR A 1 164 ? 15.520 2.932 -29.652 1.00 92.06 164 TYR A CA 1
ATOM 1243 C C . TYR A 1 164 ? 14.256 3.800 -29.621 1.00 92.06 164 TYR A C 1
ATOM 1245 O O . TYR A 1 164 ? 13.770 4.116 -28.541 1.00 92.06 164 TYR A O 1
ATOM 1253 N N . ASP A 1 165 ? 13.672 4.112 -30.781 1.00 93.31 165 ASP A N 1
ATOM 1254 C CA . ASP A 1 165 ? 12.473 4.951 -30.877 1.00 93.31 165 ASP A CA 1
ATOM 1255 C C . ASP A 1 165 ? 11.284 4.324 -30.128 1.00 93.31 165 ASP A C 1
ATOM 1257 O O . ASP A 1 165 ? 10.584 5.009 -29.385 1.00 93.31 165 ASP A O 1
ATOM 1261 N N . LYS A 1 166 ? 11.090 3.003 -30.255 1.00 92.94 166 LYS A N 1
ATOM 1262 C CA . LYS A 1 166 ? 10.040 2.275 -29.522 1.00 92.94 166 LYS A CA 1
ATOM 1263 C C . LYS A 1 166 ? 10.297 2.225 -28.020 1.00 92.94 166 LYS A C 1
ATOM 1265 O O . LYS A 1 166 ? 9.359 2.354 -27.240 1.00 92.94 166 LYS A O 1
ATOM 1270 N N . LEU A 1 167 ? 11.543 1.995 -27.604 1.00 90.94 167 LEU A N 1
ATOM 1271 C CA . LEU A 1 167 ? 11.911 2.007 -26.187 1.00 90.94 167 LEU A CA 1
ATOM 1272 C C . LEU A 1 167 ? 11.699 3.398 -25.586 1.00 90.94 167 LEU A C 1
ATOM 1274 O O . LEU A 1 167 ? 11.183 3.507 -24.478 1.00 90.94 167 LEU A O 1
ATOM 1278 N N . HIS A 1 168 ? 12.029 4.449 -26.335 1.00 92.19 168 HIS A N 1
ATOM 1279 C CA . HIS A 1 168 ? 11.807 5.829 -25.931 1.00 92.19 168 HIS A CA 1
ATOM 1280 C C . HIS A 1 168 ? 10.317 6.157 -25.784 1.00 92.19 168 HIS A C 1
ATOM 1282 O O . HIS A 1 168 ? 9.921 6.731 -24.774 1.00 92.19 168 HIS A O 1
ATOM 1288 N N . GLU A 1 169 ? 9.479 5.745 -26.739 1.00 91.94 169 GLU A N 1
ATOM 1289 C CA . GLU A 1 169 ? 8.019 5.891 -26.642 1.00 91.94 169 GLU A CA 1
ATOM 1290 C C . GLU A 1 169 ? 7.474 5.204 -25.380 1.00 91.94 169 GLU A C 1
ATOM 1292 O O . GLU A 1 169 ? 6.780 5.834 -24.584 1.00 91.94 169 GLU A O 1
ATOM 1297 N N . ARG A 1 170 ? 7.877 3.951 -25.127 1.00 88.12 170 ARG A N 1
ATOM 1298 C CA . ARG A 1 170 ? 7.480 3.208 -23.918 1.00 88.12 170 ARG A CA 1
ATOM 1299 C C . ARG A 1 170 ? 7.958 3.853 -22.625 1.00 88.12 170 ARG A C 1
ATOM 1301 O O . ARG A 1 170 ? 7.235 3.824 -21.636 1.00 88.12 170 ARG A O 1
ATOM 1308 N N . PHE A 1 171 ? 9.156 4.428 -22.622 1.00 89.50 171 PHE A N 1
ATOM 1309 C CA . PHE A 1 171 ? 9.680 5.154 -21.471 1.00 89.50 171 PHE A CA 1
ATOM 1310 C C . PHE A 1 171 ? 8.819 6.381 -21.144 1.00 89.50 171 PHE A C 1
ATOM 1312 O O . PHE A 1 171 ? 8.436 6.573 -19.991 1.00 89.50 171 PHE A O 1
ATOM 1319 N N . VAL A 1 172 ? 8.452 7.171 -22.158 1.00 87.06 172 VAL A N 1
ATOM 1320 C CA . VAL A 1 172 ? 7.582 8.345 -21.984 1.00 87.06 172 VAL A CA 1
ATOM 1321 C C . VAL A 1 172 ? 6.194 7.937 -21.486 1.00 87.06 172 VAL A C 1
ATOM 1323 O O . VAL A 1 172 ? 5.675 8.560 -20.559 1.00 87.06 172 VAL A O 1
ATOM 1326 N N . GLU A 1 173 ? 5.608 6.883 -22.059 1.00 85.00 173 GLU A N 1
ATOM 1327 C CA . GLU A 1 173 ? 4.327 6.330 -21.602 1.00 85.00 173 GLU A CA 1
ATOM 1328 C C . GLU A 1 173 ? 4.394 5.893 -20.133 1.00 85.00 173 GLU A C 1
ATOM 1330 O O . GLU A 1 173 ? 3.575 6.333 -19.328 1.00 85.00 173 GLU A O 1
ATOM 1335 N N . ALA A 1 174 ? 5.405 5.105 -19.755 1.00 81.62 174 ALA A N 1
ATOM 1336 C CA . ALA A 1 174 ? 5.574 4.616 -18.387 1.00 81.62 174 ALA A CA 1
ATOM 1337 C C . ALA A 1 174 ? 5.774 5.758 -17.375 1.00 81.62 174 ALA A C 1
ATOM 1339 O O . ALA A 1 174 ? 5.259 5.710 -16.257 1.00 81.62 174 ALA A O 1
ATOM 1340 N N . GLN A 1 175 ? 6.494 6.814 -17.761 1.00 79.94 175 GLN A N 1
ATOM 1341 C CA . GLN A 1 175 ? 6.708 7.979 -16.904 1.00 79.94 175 GLN A CA 1
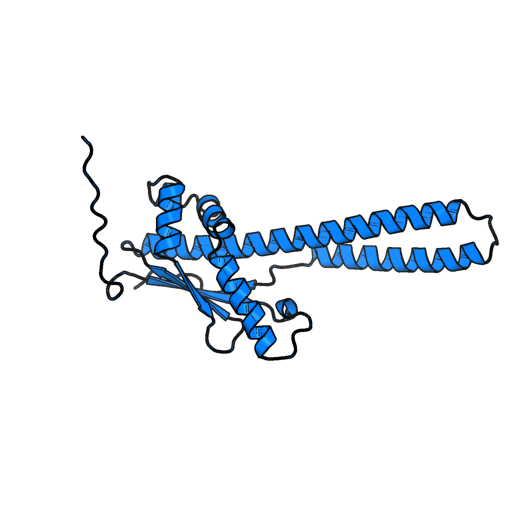ATOM 1342 C C . GLN A 1 175 ? 5.429 8.806 -16.711 1.00 79.94 175 GLN A C 1
ATOM 1344 O O . GLN A 1 175 ? 5.168 9.305 -15.608 1.00 79.94 175 GLN A O 1
ATOM 1349 N N . LEU A 1 176 ? 4.607 8.919 -17.757 1.00 77.50 176 LEU A N 1
ATOM 1350 C CA . LEU A 1 176 ? 3.293 9.545 -17.670 1.00 77.50 176 LEU A CA 1
ATOM 1351 C C . LEU A 1 176 ? 2.342 8.717 -16.797 1.00 77.50 176 LEU A C 1
ATOM 1353 O O . LEU A 1 176 ? 1.686 9.277 -15.923 1.00 77.50 176 LEU A O 1
ATOM 1357 N N . GLU A 1 177 ? 2.300 7.397 -16.987 1.00 74.56 177 GLU A N 1
ATOM 1358 C CA . GLU A 1 177 ? 1.486 6.490 -16.172 1.00 74.56 177 GLU A CA 1
ATOM 1359 C C . GLU A 1 177 ? 1.874 6.555 -14.696 1.00 74.56 177 GLU A C 1
ATOM 1361 O O . GLU A 1 177 ? 1.000 6.746 -13.858 1.00 74.56 177 GLU A O 1
ATOM 1366 N N . SER A 1 178 ? 3.170 6.500 -14.375 1.00 70.00 178 SER A N 1
ATOM 1367 C CA . SER A 1 178 ? 3.680 6.645 -13.003 1.00 70.00 178 SER A CA 1
ATOM 1368 C C . SER A 1 178 ? 3.226 7.957 -12.350 1.00 70.00 178 SER A C 1
ATOM 1370 O O . SER A 1 178 ? 2.804 7.971 -11.196 1.00 70.00 178 SER A O 1
ATOM 1372 N N . SER A 1 179 ? 3.207 9.054 -13.116 1.00 64.62 179 SER A N 1
ATOM 1373 C CA . SER A 1 179 ? 2.720 10.359 -12.641 1.00 64.62 179 SER A CA 1
ATOM 1374 C C . SER A 1 179 ? 1.201 10.393 -12.407 1.00 64.62 179 SER A C 1
ATOM 1376 O O . SER A 1 179 ? 0.714 11.236 -11.655 1.00 64.62 179 SER A O 1
ATOM 1378 N N . LEU A 1 180 ? 0.447 9.505 -13.063 1.00 64.75 180 LEU A N 1
ATOM 1379 C CA . LEU A 1 180 ? -1.015 9.414 -13.006 1.00 64.75 180 LEU A CA 1
ATOM 1380 C C . LEU A 1 180 ? -1.525 8.292 -12.090 1.00 64.75 180 LEU A C 1
ATOM 1382 O O . LEU A 1 180 ? -2.737 8.208 -11.879 1.00 64.75 180 LEU A O 1
ATOM 1386 N N . MET A 1 181 ? -0.648 7.436 -11.551 1.00 61.81 181 MET A N 1
ATOM 1387 C CA . MET A 1 181 ? -1.035 6.322 -10.683 1.00 61.81 181 MET A CA 1
ATOM 1388 C C . MET A 1 181 ? -1.571 6.835 -9.342 1.00 61.81 181 MET A C 1
ATOM 1390 O O . MET A 1 181 ? -0.855 6.996 -8.357 1.00 61.81 181 MET A O 1
ATOM 1394 N N . ALA A 1 182 ? -2.877 7.090 -9.332 1.00 57.91 182 ALA A N 1
ATOM 1395 C CA . ALA A 1 182 ? -3.678 7.291 -8.143 1.00 57.91 182 ALA A CA 1
ATOM 1396 C C . ALA A 1 182 ? -3.780 5.986 -7.341 1.00 57.91 182 ALA A C 1
ATOM 1398 O O . ALA A 1 182 ? -3.650 4.882 -7.878 1.00 57.91 182 ALA A O 1
ATOM 1399 N N . ASN A 1 183 ? -4.041 6.145 -6.046 1.00 65.00 183 ASN A N 1
ATOM 1400 C CA . ASN A 1 183 ? -4.387 5.070 -5.128 1.00 65.00 183 ASN A CA 1
ATOM 1401 C C . ASN A 1 183 ? -5.404 4.105 -5.770 1.00 65.00 183 ASN A C 1
ATOM 1403 O O . ASN A 1 183 ? -6.512 4.509 -6.118 1.00 65.00 183 ASN A O 1
ATOM 1407 N N . ASP A 1 184 ? -5.034 2.834 -5.921 1.00 77.38 184 ASP A N 1
ATOM 1408 C CA . ASP A 1 184 ? -5.886 1.757 -6.452 1.00 77.38 184 ASP A CA 1
ATOM 1409 C C . ASP A 1 184 ? -6.754 1.109 -5.367 1.00 77.38 184 ASP A C 1
ATOM 1411 O O . ASP A 1 184 ? -7.311 0.027 -5.536 1.00 77.38 184 ASP A O 1
ATOM 1415 N N . ALA A 1 185 ? -6.892 1.806 -4.248 1.00 82.25 185 ALA A N 1
ATOM 1416 C CA . ALA A 1 185 ? -7.867 1.559 -3.216 1.00 82.25 185 ALA A CA 1
ATOM 1417 C C . ALA A 1 185 ? -8.453 2.905 -2.785 1.00 82.25 185 ALA A C 1
ATOM 1419 O O . ALA A 1 185 ? -7.768 3.928 -2.760 1.00 82.25 185 ALA A O 1
ATOM 1420 N N . ARG A 1 186 ? -9.737 2.920 -2.437 1.00 86.06 186 ARG A N 1
ATOM 1421 C CA . ARG A 1 186 ? -10.402 4.119 -1.917 1.00 86.06 186 ARG A CA 1
ATOM 1422 C C . ARG A 1 186 ? -11.291 3.784 -0.737 1.00 86.06 186 ARG A C 1
ATOM 1424 O O . ARG A 1 186 ? -11.933 2.736 -0.720 1.00 86.06 186 ARG A O 1
ATOM 1431 N N . VAL A 1 187 ? -11.367 4.704 0.219 1.00 89.62 187 VAL A N 1
ATOM 1432 C CA . VAL A 1 187 ? -12.344 4.632 1.310 1.00 89.62 187 VAL A CA 1
ATOM 1433 C C . VAL A 1 187 ? -13.730 4.917 0.732 1.00 89.62 187 VAL A C 1
ATOM 1435 O O . VAL A 1 187 ? -13.947 5.973 0.140 1.00 89.62 187 VAL A O 1
ATOM 1438 N N . LEU A 1 188 ? -14.651 3.964 0.877 1.00 88.31 188 LEU A N 1
ATOM 1439 C CA . LEU A 1 188 ? -16.075 4.175 0.617 1.00 88.31 188 LEU A CA 1
ATOM 1440 C C . LEU A 1 188 ? -16.777 4.737 1.847 1.00 88.31 188 LEU A C 1
ATOM 1442 O O . LEU A 1 188 ? -17.549 5.685 1.736 1.00 88.31 188 LEU A O 1
ATOM 1446 N N . GLU A 1 189 ? -16.490 4.148 3.004 1.00 88.56 189 GLU A N 1
ATOM 1447 C CA . GLU A 1 189 ? -17.081 4.528 4.281 1.00 88.56 189 GLU A CA 1
ATOM 1448 C C . GLU A 1 189 ? -15.939 4.772 5.271 1.00 88.56 189 GLU A C 1
ATOM 1450 O O . GLU A 1 189 ? -15.193 3.832 5.568 1.00 88.56 189 GLU A O 1
ATOM 1455 N N . PRO A 1 190 ? -15.728 6.017 5.737 1.00 90.12 190 PRO A N 1
ATOM 1456 C CA . PRO A 1 190 ? -14.754 6.287 6.785 1.00 90.12 190 PRO A CA 1
ATOM 1457 C C . PRO A 1 190 ? -15.239 5.709 8.115 1.00 90.12 190 PRO A C 1
ATOM 1459 O O . PRO A 1 190 ? -16.430 5.464 8.304 1.00 90.12 190 PRO A O 1
ATOM 1462 N N . CYS A 1 191 ? -14.320 5.538 9.062 1.00 90.44 191 CYS A N 1
ATOM 1463 C CA . CYS A 1 191 ? -14.685 5.038 10.376 1.00 90.44 191 CYS A CA 1
ATOM 1464 C C . CYS A 1 191 ? -15.356 6.148 11.193 1.00 90.44 191 CYS A C 1
ATOM 1466 O O . CYS A 1 191 ? -14.699 7.104 11.614 1.00 90.44 191 CYS A O 1
ATOM 1468 N N . GLU A 1 192 ? -16.673 6.050 11.375 1.00 88.69 192 GLU A N 1
ATOM 1469 C CA . GLU A 1 192 ? -17.458 7.015 12.149 1.00 88.69 192 GLU A CA 1
ATOM 1470 C C . GLU A 1 192 ? -17.472 6.680 13.646 1.00 88.69 192 GLU A C 1
ATOM 1472 O O . GLU A 1 192 ? -17.254 5.535 14.059 1.00 88.69 192 GLU A O 1
ATOM 1477 N N . LEU A 1 193 ? -17.756 7.691 14.472 1.00 84.56 193 LEU A N 1
ATOM 1478 C CA . LEU A 1 193 ? -17.984 7.497 15.900 1.00 84.56 193 LEU A CA 1
ATOM 1479 C C . LEU A 1 193 ? -19.258 6.655 16.112 1.00 84.56 193 LEU A C 1
ATOM 1481 O O . LEU A 1 193 ? -20.311 7.022 15.577 1.00 84.56 193 LEU A O 1
ATOM 1485 N N . PRO A 1 194 ? -19.192 5.565 16.897 1.00 72.69 194 PRO A N 1
ATOM 1486 C CA . PRO A 1 194 ? -20.378 4.817 17.300 1.00 72.69 194 PRO A CA 1
ATOM 1487 C C . PRO A 1 194 ? -21.374 5.757 18.000 1.00 72.69 194 PRO A C 1
ATOM 1489 O O . PRO A 1 194 ? -20.981 6.510 18.893 1.00 72.69 194 PRO A O 1
ATOM 1492 N N . ARG A 1 195 ? -22.642 5.746 17.567 1.00 61.94 195 ARG A N 1
ATOM 1493 C CA . ARG A 1 195 ? -23.726 6.557 18.154 1.00 61.94 195 ARG A CA 1
ATOM 1494 C C . ARG A 1 195 ? -24.389 5.881 19.343 1.00 61.94 195 ARG A C 1
ATOM 1496 O O . ARG A 1 195 ? -24.523 4.640 19.300 1.00 61.94 195 ARG A O 1
#

Foldseek 3Di:
DDDDPPPPPDPPVPFAKWKFKKAFAPVLLPPVPDLVSLVVSLVVLQVVLLDLQLQLQLCVQQVLCVVVVHDSVVSSVQCNVFWDWDDDDSHRMIMIMGTDNDLVSNQSSSLSSVVSSQVVQLVVLLVVLVVVLVVLVVVLVVLVVVLVPDDPPDPVNVVSVVVNVVSVVVSVVSVVVSVVDHRSMDIPGGTDRDD

Sequence (195 aa):
MFSGCCLAKLPLDQTPVSQGIIVLDPQVLGNATSDSAVDVVVETEVAVMRSETVLREAIIYRSLNEHLGVDEDGAYDILRDGLSTSRVDDSLAIRVVMAHEDPETAAIACNSVLGAYLNQRMDTKLAASLQAIQWLEEQLDRTKTDLDALPAGDPERQQMQKIYDKLHERFVEAQLESSLMANDARVLEPCELPR

Secondary structure (DSSP, 8-state):
-----------TTSS-EEEEEEEE-GGGGTT--SHHHHHHHHHHHHHHHTSHHHHHHHHHHTTHHHHHTS-HHHHHHHHHHHEEEEE-TTSSEEEEEEE-SSHHHHHHHHHHHHHHHHHHHHHHHHHHHHHHHHHHHHHHHHHHHHHHHSPTT-HHHHHHHHHHHHHHHHHHHHHHHHHH---SEEEEE--PPP-

Radius of gyration: 24.05 Å; chains: 1; bounding box: 53×28×86 Å